Protein AF-A0A3M1V5X0-F1 (afdb_monomer_lite)

Sequence (187 aa):
MGQLPAFDDATSRMCLKCHAPLSARDTTEPTEITTDGEAVGCIACHVRDGKIVGPRDLSATPHGSVSGDKRFRQADFCAPCHQFAPGDVAVNGKLLENTLEEWRRSRYGELGVTCQACHMAGGYHGFRGIHDPTTVRRALAMSVKRVPAGVRIEIANRGAGHGVPTYITPRIEISVSAPGQETHLRQ

pLDDT: mean 84.49, std 15.22, range [35.66, 98.06]

Radius of gyration: 20.68 Å; chains: 1; bounding box: 51×40×61 Å

Secondary structure (DSSP, 8-state):
-TTGGGS-HHHHHHHHHHHSTTGGG--S--SS---SS-SS-HHHHHEETTEEEESS-BS--TT--BEE-GGGGSGGGGHHHHBPPTTSSEETTEES-BHHHHHHTSHHHHTT--HHHHHTGGG-TT---TT-HHHHHHHEEEEEEEETTEEEEEEEE-S-SS-TT-SSSPPPP--EEETTEEE----

Structure (mmCIF, N/CA/C/O backbone):
data_AF-A0A3M1V5X0-F1
#
_entry.id   AF-A0A3M1V5X0-F1
#
loop_
_atom_site.group_PDB
_atom_site.id
_atom_site.type_symbol
_atom_site.label_atom_id
_atom_site.label_alt_id
_atom_site.label_comp_id
_atom_site.label_asym_id
_atom_site.label_entity_id
_atom_site.label_seq_id
_atom_site.pdbx_PDB_ins_code
_atom_site.Cartn_x
_atom_site.Cartn_y
_atom_site.Cartn_z
_atom_site.occupancy
_atom_site.B_iso_or_equiv
_atom_site.auth_seq_id
_atom_site.auth_comp_id
_atom_site.auth_asym_id
_atom_site.auth_atom_id
_atom_site.pdbx_PDB_model_num
ATOM 1 N N . MET A 1 1 ? 16.825 -13.639 7.453 1.00 51.62 1 MET A N 1
ATOM 2 C CA . MET A 1 1 ? 15.387 -13.944 7.664 1.00 51.62 1 MET A CA 1
ATOM 3 C C . MET A 1 1 ? 15.252 -15.306 8.338 1.00 51.62 1 MET A C 1
ATOM 5 O O . MET A 1 1 ? 15.640 -16.293 7.737 1.00 51.62 1 MET A O 1
ATOM 9 N N . GLY A 1 2 ? 14.750 -15.380 9.575 1.00 54.41 2 GLY A N 1
ATOM 10 C CA . GLY A 1 2 ? 14.810 -16.604 10.399 1.00 54.41 2 GLY A CA 1
ATOM 11 C C . GLY A 1 2 ? 13.845 -17.744 10.035 1.00 54.41 2 GLY A C 1
ATOM 12 O O . GLY A 1 2 ? 13.874 -18.768 10.701 1.00 54.41 2 GLY A O 1
ATOM 13 N N . GLN A 1 3 ? 12.991 -17.578 9.019 1.00 61.41 3 GLN A N 1
ATOM 14 C CA . GLN A 1 3 ? 11.967 -18.569 8.646 1.00 61.41 3 GLN A CA 1
ATOM 15 C C . GLN A 1 3 ? 12.137 -19.148 7.235 1.00 61.41 3 GLN A C 1
ATOM 17 O O . GLN A 1 3 ? 11.498 -20.146 6.937 1.00 61.41 3 GLN A O 1
ATOM 22 N N . LEU A 1 4 ? 12.997 -18.577 6.378 1.00 62.59 4 LEU A N 1
ATOM 23 C CA . LEU A 1 4 ? 13.222 -19.106 5.021 1.00 62.59 4 LEU A CA 1
ATOM 24 C C . LEU A 1 4 ? 13.675 -20.578 5.016 1.00 62.59 4 LEU A C 1
ATOM 26 O O . LEU A 1 4 ? 13.113 -21.344 4.243 1.00 62.59 4 LEU A O 1
ATOM 30 N N . PRO A 1 5 ? 14.569 -21.033 5.919 1.00 67.31 5 PRO A N 1
ATOM 31 C CA . PRO A 1 5 ? 14.963 -22.444 5.963 1.00 67.31 5 PRO A CA 1
ATOM 32 C C . PRO A 1 5 ? 13.835 -23.418 6.347 1.00 67.31 5 PRO A C 1
ATOM 34 O O . PRO A 1 5 ? 14.032 -24.625 6.271 1.00 67.31 5 PRO A O 1
ATOM 37 N N . ALA A 1 6 ? 12.681 -22.919 6.808 1.00 74.56 6 ALA A N 1
ATOM 38 C CA . ALA A 1 6 ? 11.522 -23.742 7.158 1.00 74.56 6 ALA A CA 1
ATOM 39 C C . ALA A 1 6 ? 10.587 -24.014 5.964 1.00 74.56 6 ALA A C 1
ATOM 41 O O . ALA A 1 6 ? 9.611 -24.749 6.116 1.00 74.56 6 ALA A O 1
ATOM 42 N N . PHE A 1 7 ? 10.861 -23.420 4.801 1.00 78.00 7 PHE A N 1
ATOM 43 C CA . PHE A 1 7 ? 10.054 -23.538 3.593 1.00 78.00 7 PHE A CA 1
ATOM 44 C C . PHE A 1 7 ? 10.830 -24.245 2.478 1.00 78.00 7 PHE A C 1
ATOM 46 O O . PHE A 1 7 ? 12.056 -24.175 2.431 1.00 78.00 7 PHE A O 1
ATOM 53 N N . ASP A 1 8 ? 10.115 -24.902 1.561 1.00 83.81 8 ASP A N 1
ATOM 54 C CA . ASP A 1 8 ? 10.729 -25.444 0.345 1.00 83.81 8 ASP A CA 1
ATOM 55 C C . ASP A 1 8 ? 11.259 -24.326 -0.574 1.00 83.81 8 ASP A C 1
ATOM 57 O O . ASP A 1 8 ? 10.958 -23.140 -0.395 1.00 83.81 8 ASP A O 1
ATOM 61 N N . ASP A 1 9 ? 12.069 -24.691 -1.569 1.00 80.00 9 ASP A N 1
ATOM 62 C CA . ASP A 1 9 ? 12.701 -23.726 -2.475 1.00 80.00 9 ASP A CA 1
ATOM 63 C C . ASP A 1 9 ? 11.673 -22.884 -3.242 1.00 80.00 9 ASP A C 1
ATOM 65 O O . ASP A 1 9 ? 11.867 -21.683 -3.448 1.00 80.00 9 ASP A O 1
ATOM 69 N N . ALA A 1 10 ? 10.557 -23.496 -3.648 1.00 80.69 10 ALA A N 1
ATOM 70 C CA . ALA A 1 10 ? 9.489 -22.817 -4.374 1.00 80.69 10 ALA A CA 1
ATOM 71 C C . ALA A 1 10 ? 8.835 -21.723 -3.513 1.00 80.69 10 ALA A C 1
ATOM 73 O O . ALA A 1 10 ? 8.659 -20.584 -3.958 1.00 80.69 10 ALA A O 1
ATOM 74 N N . THR A 1 11 ? 8.535 -22.042 -2.257 1.00 81.81 11 THR A N 1
ATOM 75 C CA . THR A 1 11 ? 7.945 -21.122 -1.284 1.00 81.81 11 THR A CA 1
ATOM 76 C C . THR A 1 11 ? 8.949 -20.057 -0.852 1.00 81.81 11 THR A C 1
ATOM 78 O O . THR A 1 11 ? 8.609 -18.876 -0.791 1.00 81.81 11 THR A O 1
ATOM 81 N N . SER A 1 12 ? 10.213 -20.422 -0.646 1.00 81.62 12 SER A N 1
ATOM 82 C CA . SER A 1 12 ? 11.282 -19.467 -0.333 1.00 81.62 12 SER A CA 1
ATOM 83 C C . SER A 1 12 ? 11.452 -18.424 -1.442 1.00 81.62 12 SER A C 1
ATOM 85 O O . SER A 1 12 ? 11.508 -17.224 -1.163 1.00 81.62 12 SER A O 1
ATOM 87 N N . ARG A 1 13 ? 11.427 -18.838 -2.716 1.00 79.25 13 ARG A N 1
ATOM 88 C CA . ARG A 1 13 ? 11.474 -17.920 -3.872 1.00 79.25 13 ARG A CA 1
ATOM 89 C C . ARG A 1 13 ? 10.262 -16.998 -3.949 1.00 79.25 13 ARG A C 1
ATOM 91 O O . ARG A 1 13 ? 10.398 -15.848 -4.363 1.00 79.25 13 ARG A O 1
ATOM 98 N N . MET A 1 14 ? 9.085 -17.456 -3.523 1.00 81.94 14 MET A N 1
ATOM 99 C CA . MET A 1 14 ? 7.898 -16.602 -3.404 1.00 81.94 14 MET A CA 1
ATOM 100 C C . MET A 1 14 ? 8.130 -15.459 -2.409 1.00 81.94 14 MET A C 1
ATOM 102 O O . MET A 1 14 ? 7.825 -14.311 -2.730 1.00 81.94 14 MET A O 1
ATOM 106 N N . CYS A 1 15 ? 8.722 -15.738 -1.244 1.00 83.69 15 CYS A N 1
ATOM 107 C CA . CYS A 1 15 ? 9.036 -14.713 -0.244 1.00 83.69 15 CYS A CA 1
ATOM 108 C C . CYS A 1 15 ? 10.020 -13.659 -0.783 1.00 83.69 15 CYS A C 1
ATOM 110 O O . CYS A 1 15 ? 9.864 -12.463 -0.513 1.00 83.69 15 CYS A O 1
ATOM 112 N N . LEU A 1 16 ? 11.000 -14.079 -1.591 1.00 83.44 16 LEU A N 1
ATOM 113 C CA . LEU A 1 16 ? 11.988 -13.177 -2.193 1.00 83.44 16 LEU A CA 1
ATOM 114 C C . LEU A 1 16 ? 11.370 -12.188 -3.192 1.00 83.44 16 LEU A C 1
ATOM 116 O O . LEU A 1 16 ? 11.892 -11.087 -3.336 1.00 83.44 16 LEU A O 1
ATOM 120 N N . LYS A 1 17 ? 10.212 -12.486 -3.800 1.00 83.00 17 LYS A N 1
ATOM 121 C CA . LYS A 1 17 ? 9.500 -11.520 -4.667 1.00 83.00 17 LYS A CA 1
ATOM 122 C C . LYS A 1 17 ? 9.212 -10.195 -3.956 1.00 83.00 17 LYS A C 1
ATOM 124 O O . LYS A 1 17 ? 9.219 -9.147 -4.598 1.00 83.00 17 LYS A O 1
ATOM 129 N N . CYS A 1 18 ? 8.977 -10.249 -2.645 1.00 85.88 18 CYS A N 1
ATOM 130 C CA . CYS A 1 18 ? 8.654 -9.083 -1.822 1.00 85.88 18 CYS A CA 1
ATOM 131 C C . CYS A 1 18 ? 9.868 -8.567 -1.047 1.00 85.88 18 CYS A C 1
ATOM 133 O O . CYS A 1 18 ? 10.054 -7.358 -0.918 1.00 85.88 18 CYS A O 1
ATOM 135 N N . HIS A 1 19 ? 10.677 -9.486 -0.520 1.00 85.06 19 HIS A N 1
ATOM 136 C CA . HIS A 1 19 ? 11.762 -9.174 0.408 1.00 85.06 19 HIS A CA 1
ATOM 137 C C . HIS A 1 19 ? 13.132 -8.992 -0.250 1.00 85.06 19 HIS A C 1
ATOM 139 O O . HIS A 1 19 ? 14.014 -8.450 0.403 1.00 85.06 19 HIS A O 1
ATOM 145 N N . ALA A 1 20 ? 13.276 -9.412 -1.510 1.00 83.88 20 ALA A N 1
ATOM 146 C CA . ALA A 1 20 ? 14.465 -9.271 -2.350 1.00 83.88 20 ALA A CA 1
ATOM 147 C C . ALA A 1 20 ? 14.073 -9.100 -3.839 1.00 83.88 20 ALA A C 1
ATOM 149 O O . ALA A 1 20 ? 14.482 -9.878 -4.706 1.00 83.88 20 ALA A O 1
ATOM 150 N N . PRO A 1 21 ? 13.245 -8.092 -4.183 1.00 79.88 21 PRO A N 1
ATOM 151 C CA . PRO A 1 21 ? 12.593 -7.994 -5.494 1.00 79.88 21 PRO A CA 1
ATOM 152 C C . PRO A 1 21 ? 13.554 -7.783 -6.672 1.00 79.88 21 PRO A C 1
ATOM 154 O O . PRO A 1 21 ? 13.122 -7.826 -7.822 1.00 79.88 21 PRO A O 1
ATOM 157 N N . LEU A 1 22 ? 14.822 -7.472 -6.406 1.00 76.50 22 LEU A N 1
ATOM 158 C CA . LEU A 1 22 ? 15.854 -7.336 -7.431 1.00 76.50 22 LEU A CA 1
ATOM 159 C C . LEU A 1 22 ? 16.413 -8.698 -7.817 1.00 76.50 22 LEU A C 1
ATOM 161 O O . LEU A 1 22 ? 16.358 -9.056 -8.989 1.00 76.50 22 LEU A O 1
ATOM 165 N N . SER A 1 23 ? 16.842 -9.475 -6.828 1.00 69.81 23 SER A N 1
ATOM 166 C CA . SER A 1 23 ? 17.345 -10.837 -6.999 1.00 69.81 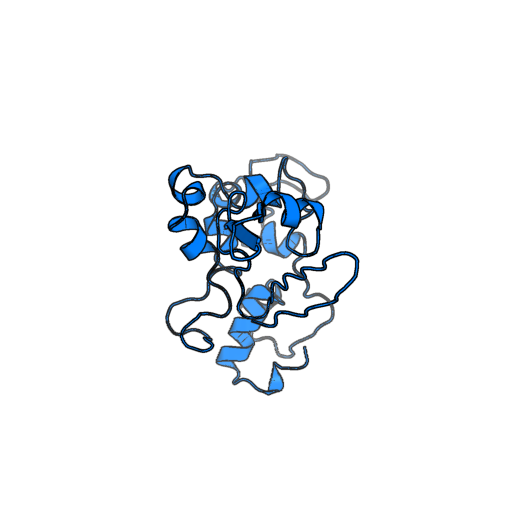23 SER A CA 1
ATOM 167 C C . SER A 1 23 ? 16.269 -11.761 -7.566 1.00 69.81 23 SER A C 1
ATOM 169 O O . SER A 1 23 ? 16.545 -12.580 -8.431 1.00 69.81 23 SER A O 1
ATOM 171 N N . ALA A 1 24 ? 15.003 -11.561 -7.182 1.00 62.22 24 ALA A N 1
ATOM 172 C CA . ALA A 1 24 ? 13.873 -12.314 -7.729 1.00 62.22 24 ALA A CA 1
ATOM 173 C C . ALA A 1 24 ? 13.548 -12.013 -9.211 1.00 62.22 24 ALA A C 1
ATOM 175 O O . ALA A 1 24 ? 12.703 -12.694 -9.792 1.00 62.22 24 ALA A O 1
ATOM 176 N N . ARG A 1 25 ? 14.144 -10.975 -9.819 1.00 66.62 25 ARG A N 1
ATOM 177 C CA . ARG A 1 25 ? 13.973 -10.651 -11.251 1.00 66.62 25 ARG A CA 1
ATOM 178 C C . ARG A 1 25 ? 15.091 -11.176 -12.128 1.00 66.62 25 ARG A C 1
ATOM 180 O O . ARG A 1 25 ? 14.906 -11.211 -13.343 1.00 66.62 25 ARG A O 1
ATOM 187 N N . ASP A 1 26 ? 16.229 -11.516 -11.540 1.00 59.84 26 ASP A N 1
ATOM 188 C CA . ASP A 1 26 ? 17.310 -12.133 -12.283 1.00 59.84 26 ASP A CA 1
ATOM 189 C C . ASP A 1 26 ? 16.892 -13.566 -12.633 1.00 59.84 26 ASP A C 1
ATOM 191 O O . ASP A 1 26 ? 16.515 -14.357 -11.770 1.00 59.84 26 ASP A O 1
ATOM 195 N N . THR A 1 27 ? 16.856 -13.870 -13.929 1.00 52.50 27 THR A N 1
ATOM 196 C CA . THR A 1 27 ? 16.537 -15.209 -14.439 1.00 52.50 27 THR A CA 1
ATOM 197 C C . THR A 1 27 ? 17.744 -16.138 -14.380 1.00 52.50 27 THR A C 1
ATOM 199 O O . THR A 1 27 ? 17.611 -17.323 -14.683 1.00 52.50 27 THR A O 1
ATOM 202 N N . THR A 1 28 ? 18.929 -15.616 -14.051 1.00 51.00 28 THR A N 1
ATOM 203 C CA . THR A 1 28 ? 20.049 -16.464 -13.661 1.00 51.00 28 THR A CA 1
ATOM 204 C C . THR A 1 28 ? 19.775 -16.971 -12.250 1.00 51.00 28 THR A C 1
ATOM 206 O O . THR A 1 28 ? 19.518 -16.192 -11.339 1.00 51.00 28 THR A O 1
ATOM 209 N N . GLU A 1 29 ? 19.726 -18.296 -12.097 1.00 46.94 29 GLU A N 1
ATOM 210 C CA . GLU A 1 29 ? 19.551 -18.948 -10.799 1.00 46.94 29 GLU A CA 1
ATOM 211 C C . GLU A 1 29 ? 20.519 -18.320 -9.787 1.00 46.94 29 GLU A C 1
ATOM 213 O O . GLU A 1 29 ? 21.733 -18.422 -9.998 1.00 46.94 29 GLU A O 1
ATOM 218 N N . PRO A 1 30 ? 20.031 -17.659 -8.717 1.00 48.16 30 PRO A N 1
ATOM 219 C CA . PRO A 1 30 ? 20.917 -17.112 -7.707 1.00 48.16 30 PRO A CA 1
ATOM 220 C C . PRO A 1 30 ? 21.693 -18.280 -7.106 1.00 48.16 30 PRO A C 1
ATOM 222 O O . PRO A 1 30 ? 21.118 -19.138 -6.438 1.00 48.16 30 PRO A O 1
ATOM 225 N N . THR A 1 31 ? 22.996 -18.346 -7.374 1.00 46.16 31 THR A N 1
ATOM 226 C CA . THR A 1 31 ? 23.863 -19.403 -6.834 1.00 46.16 31 THR A CA 1
ATOM 227 C C . THR A 1 31 ? 23.983 -19.305 -5.314 1.00 46.16 31 THR A C 1
ATOM 229 O O . THR A 1 31 ? 24.307 -20.294 -4.666 1.00 46.16 31 THR A O 1
ATOM 232 N N . GLU A 1 32 ? 23.666 -18.135 -4.747 1.00 49.09 32 GLU A N 1
ATOM 233 C CA . GLU A 1 32 ? 23.551 -17.873 -3.315 1.00 49.09 32 GLU A CA 1
ATOM 234 C C . GLU A 1 32 ? 22.453 -16.825 -3.056 1.00 49.09 32 GLU A C 1
ATOM 236 O O . GLU A 1 32 ? 22.370 -15.806 -3.744 1.00 49.09 32 GLU A O 1
ATOM 241 N N . ILE A 1 33 ? 21.619 -17.054 -2.037 1.00 51.72 33 ILE A N 1
ATOM 242 C CA . ILE A 1 33 ? 20.718 -16.030 -1.487 1.00 51.72 33 ILE A CA 1
ATOM 243 C C . ILE A 1 33 ? 21.591 -15.099 -0.631 1.00 51.72 33 ILE A C 1
ATOM 245 O O . ILE A 1 33 ? 21.874 -15.418 0.525 1.00 51.72 33 ILE A O 1
ATOM 249 N N . THR A 1 34 ? 22.074 -13.989 -1.193 1.00 48.25 34 THR A N 1
ATOM 250 C CA . THR A 1 34 ? 22.950 -13.048 -0.469 1.00 48.25 34 THR A CA 1
ATOM 251 C C . THR A 1 34 ? 22.142 -11.882 0.096 1.00 48.25 34 THR A C 1
ATOM 253 O O . THR A 1 34 ? 21.450 -11.175 -0.619 1.00 48.25 34 THR A O 1
ATOM 256 N N . THR A 1 35 ? 22.222 -11.656 1.405 1.00 50.69 35 THR A N 1
ATOM 257 C CA . THR A 1 35 ? 21.354 -10.718 2.144 1.00 50.69 35 THR A CA 1
ATOM 258 C C . THR A 1 35 ? 21.741 -9.241 2.034 1.00 50.69 35 THR A C 1
ATOM 260 O O . THR A 1 35 ? 21.093 -8.384 2.638 1.00 50.69 35 THR A O 1
ATOM 263 N N . ASP A 1 36 ? 22.797 -8.918 1.292 1.00 50.25 36 ASP A N 1
ATOM 264 C CA . ASP A 1 36 ? 23.588 -7.713 1.564 1.00 50.25 36 ASP A CA 1
ATOM 265 C C . ASP A 1 36 ? 23.206 -6.504 0.684 1.00 50.25 36 ASP A C 1
ATOM 267 O O . ASP A 1 36 ? 23.808 -5.436 0.790 1.00 50.25 36 ASP A O 1
ATOM 271 N N . GLY A 1 37 ? 22.149 -6.618 -0.134 1.00 49.62 37 GLY A N 1
ATOM 272 C CA . GLY A 1 37 ? 21.685 -5.537 -1.023 1.00 49.62 37 GLY A CA 1
ATOM 273 C C . GLY A 1 37 ? 20.176 -5.473 -1.295 1.00 49.62 37 GLY A C 1
ATOM 274 O O . GLY A 1 37 ? 19.751 -4.789 -2.224 1.00 49.62 37 GLY A O 1
ATOM 275 N N . GLU A 1 38 ? 19.349 -6.181 -0.524 1.00 58.66 38 GLU A N 1
ATOM 276 C CA . GLU A 1 38 ? 18.063 -6.688 -1.034 1.00 58.66 38 GLU A CA 1
ATOM 277 C C . GLU A 1 38 ? 16.788 -6.002 -0.508 1.00 58.66 38 GLU A C 1
ATOM 279 O O . GLU A 1 38 ? 15.681 -6.422 -0.835 1.00 58.66 38 GLU A O 1
ATOM 284 N N . ALA A 1 39 ? 16.884 -4.919 0.268 1.00 67.19 39 ALA A N 1
ATOM 285 C CA . ALA A 1 39 ? 15.688 -4.182 0.687 1.00 67.19 39 ALA A CA 1
ATOM 286 C C . ALA A 1 39 ? 14.935 -3.569 -0.517 1.00 67.19 39 ALA A C 1
ATOM 288 O O . ALA A 1 39 ? 15.501 -3.339 -1.589 1.00 67.19 39 ALA A O 1
ATOM 289 N N . VAL A 1 40 ? 13.647 -3.246 -0.340 1.00 84.81 40 VAL A N 1
ATOM 290 C CA . VAL A 1 40 ? 12.844 -2.547 -1.362 1.00 84.81 40 VAL A CA 1
ATOM 291 C C . VAL A 1 40 ? 13.396 -1.126 -1.573 1.00 84.81 40 VAL A C 1
ATOM 293 O O . VAL A 1 40 ? 12.975 -0.172 -0.924 1.00 84.81 40 VAL A O 1
ATOM 296 N N . GLY A 1 41 ? 14.377 -0.992 -2.467 1.00 87.06 41 GLY A N 1
ATOM 297 C CA . GLY A 1 41 ? 15.043 0.267 -2.813 1.00 87.06 41 GLY A CA 1
ATOM 298 C C . GLY A 1 41 ? 14.518 0.914 -4.099 1.00 87.06 41 GLY A C 1
ATOM 299 O O . GLY A 1 41 ? 13.592 0.424 -4.746 1.00 87.06 41 GLY A O 1
ATOM 300 N N . CYS A 1 42 ? 15.149 2.014 -4.524 1.00 90.25 42 CYS A N 1
ATOM 301 C CA . CYS A 1 42 ? 14.714 2.811 -5.681 1.00 90.25 42 CYS A CA 1
ATOM 302 C C . CYS A 1 42 ? 14.552 1.965 -6.954 1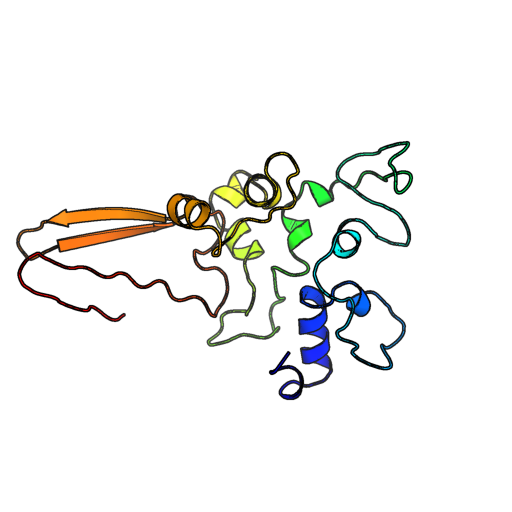.00 90.25 42 CYS A C 1
ATOM 304 O O . CYS A 1 42 ? 13.526 2.026 -7.635 1.00 90.25 42 CYS A O 1
ATOM 306 N N . ILE A 1 43 ? 15.555 1.136 -7.247 1.00 89.81 43 ILE A N 1
ATOM 307 C CA . ILE A 1 43 ? 15.609 0.308 -8.455 1.00 89.81 43 ILE A CA 1
ATOM 308 C C . ILE A 1 43 ? 14.591 -0.842 -8.433 1.00 89.81 43 ILE A C 1
ATOM 310 O O . ILE A 1 43 ? 14.169 -1.311 -9.492 1.00 89.81 43 ILE A O 1
ATOM 314 N N . ALA A 1 44 ? 14.085 -1.228 -7.253 1.00 88.12 44 ALA A N 1
ATOM 315 C CA . ALA A 1 44 ? 13.006 -2.206 -7.146 1.00 88.12 44 ALA A CA 1
ATOM 316 C C . ALA A 1 44 ? 11.745 -1.702 -7.866 1.00 88.12 44 ALA A C 1
ATOM 318 O O . ALA A 1 44 ? 11.055 -2.477 -8.523 1.00 88.12 44 ALA A O 1
ATOM 319 N N . CYS A 1 45 ? 11.475 -0.401 -7.870 1.00 91.50 45 CYS A N 1
ATOM 320 C CA . CYS A 1 45 ? 10.325 0.165 -8.579 1.00 91.50 45 CYS A CA 1
ATOM 321 C C . CYS A 1 45 ? 10.716 0.803 -9.912 1.00 91.50 45 CYS A C 1
ATOM 323 O O . CYS A 1 45 ? 10.011 0.618 -10.898 1.00 91.50 45 CYS A O 1
ATOM 325 N N . HIS A 1 46 ? 11.841 1.514 -9.945 1.00 93.94 46 HIS A N 1
ATOM 326 C CA . HIS A 1 46 ? 12.185 2.427 -11.030 1.00 93.94 46 HIS A CA 1
ATOM 327 C C . HIS A 1 46 ? 13.085 1.841 -12.117 1.00 93.94 46 HIS A C 1
ATOM 329 O O . HIS A 1 46 ? 13.379 2.563 -13.057 1.00 93.94 46 HIS A O 1
ATOM 335 N N . VAL A 1 47 ? 13.503 0.572 -12.045 1.00 91.38 47 VAL A N 1
ATOM 336 C CA . VAL A 1 47 ? 14.260 -0.073 -13.134 1.00 91.38 47 VAL A CA 1
ATOM 337 C C . VAL A 1 47 ? 13.499 -1.277 -13.676 1.00 91.38 47 VAL A C 1
ATOM 339 O O . VAL A 1 47 ? 13.082 -2.157 -12.917 1.00 91.38 47 VAL A O 1
ATOM 342 N N . ARG A 1 48 ? 13.291 -1.309 -14.994 1.00 88.25 48 ARG A N 1
ATOM 343 C CA . ARG A 1 48 ? 12.655 -2.408 -15.739 1.00 88.25 48 ARG A CA 1
ATOM 344 C C . ARG A 1 48 ? 13.385 -2.581 -17.062 1.00 88.25 48 ARG A C 1
ATOM 346 O O . ARG A 1 48 ? 13.615 -1.589 -17.746 1.00 88.25 48 ARG A O 1
ATOM 353 N N . ASP A 1 49 ? 13.775 -3.810 -17.392 1.00 86.19 49 ASP A N 1
ATOM 354 C CA . ASP A 1 49 ? 14.470 -4.144 -18.645 1.00 86.19 49 ASP A CA 1
ATOM 355 C C . ASP A 1 49 ? 15.678 -3.226 -18.925 1.00 86.19 49 ASP A C 1
ATOM 357 O O . ASP A 1 49 ? 15.869 -2.720 -20.031 1.00 86.19 49 ASP A O 1
ATOM 361 N N . GLY A 1 50 ? 16.451 -2.924 -17.872 1.00 86.75 50 GLY A N 1
ATOM 362 C CA . GLY A 1 50 ? 17.618 -2.036 -17.930 1.00 86.75 50 GLY A CA 1
ATOM 363 C C . GLY A 1 50 ? 17.311 -0.541 -18.108 1.00 86.75 50 GLY A C 1
ATOM 364 O O . GLY A 1 50 ? 18.237 0.256 -18.232 1.00 86.75 50 GLY A O 1
ATOM 365 N N . LYS A 1 51 ? 16.038 -0.130 -18.109 1.00 91.06 51 LYS A N 1
ATOM 366 C CA . LYS A 1 51 ? 15.608 1.266 -18.288 1.00 91.06 51 LYS A CA 1
ATOM 367 C C . LYS A 1 51 ? 15.067 1.855 -16.995 1.00 91.06 51 LYS A C 1
ATOM 369 O O . LYS A 1 51 ? 14.379 1.172 -16.234 1.00 91.06 51 LYS A O 1
ATOM 374 N N . ILE A 1 52 ? 15.316 3.149 -16.787 1.00 95.31 52 ILE A N 1
ATOM 375 C CA . ILE A 1 52 ? 14.692 3.896 -15.696 1.00 95.31 52 ILE A CA 1
ATOM 376 C C . ILE A 1 52 ? 13.262 4.253 -16.105 1.00 95.31 52 ILE A C 1
ATOM 378 O O . ILE A 1 52 ? 13.030 4.871 -17.145 1.00 95.31 52 ILE A O 1
ATOM 382 N N . VAL A 1 53 ? 12.299 3.860 -15.281 1.00 96.44 53 VAL A N 1
ATOM 383 C CA . VAL A 1 53 ? 10.866 4.061 -15.498 1.00 96.44 53 VAL A CA 1
ATOM 384 C C . VAL A 1 53 ? 10.246 4.863 -14.361 1.00 96.44 53 VAL A C 1
ATOM 386 O O . VAL A 1 53 ? 10.697 4.824 -13.214 1.00 96.44 53 VAL A O 1
ATOM 389 N N . GLY A 1 54 ? 9.194 5.612 -14.668 1.00 95.88 54 GLY A N 1
ATOM 390 C CA . GLY A 1 54 ? 8.506 6.446 -13.690 1.00 95.88 54 GLY A CA 1
ATOM 391 C C . GLY A 1 54 ? 7.139 6.913 -14.178 1.00 95.88 54 GLY A C 1
ATOM 392 O O . GLY A 1 54 ? 6.684 6.508 -15.242 1.00 95.88 54 GLY A O 1
ATOM 393 N N . PRO A 1 55 ? 6.456 7.796 -13.433 1.00 95.25 55 PRO A N 1
ATOM 394 C CA . PRO A 1 55 ? 5.085 8.194 -13.760 1.00 95.25 55 PRO A CA 1
ATOM 395 C C . PRO A 1 55 ? 4.954 9.032 -15.041 1.00 95.25 55 PRO A C 1
ATOM 397 O O . PRO A 1 55 ? 3.840 9.257 -15.517 1.00 95.25 55 PRO A O 1
ATOM 400 N N . ARG A 1 56 ? 6.054 9.555 -15.584 1.00 95.38 56 ARG A N 1
ATOM 401 C CA . ARG A 1 56 ? 6.079 10.382 -16.796 1.00 95.38 56 ARG A CA 1
ATOM 402 C C . ARG A 1 56 ? 7.455 10.338 -17.439 1.00 95.38 56 ARG A C 1
ATOM 404 O O . ARG A 1 56 ? 8.435 10.073 -16.744 1.00 95.38 56 ARG A O 1
ATOM 411 N N . ASP A 1 57 ? 7.504 10.674 -18.719 1.00 97.19 57 ASP A N 1
ATOM 412 C CA . ASP A 1 57 ? 8.764 10.853 -19.423 1.00 97.19 57 ASP A CA 1
ATOM 413 C C . ASP A 1 57 ? 9.553 12.034 -18.850 1.00 97.19 57 ASP A C 1
ATOM 415 O O . ASP A 1 57 ? 8.999 13.103 -18.562 1.00 97.19 57 ASP A O 1
ATOM 419 N N . LEU A 1 58 ? 10.858 11.829 -18.684 1.00 96.50 58 LEU A N 1
ATOM 420 C CA . LEU A 1 58 ? 11.832 12.863 -18.349 1.00 96.50 58 LEU A CA 1
ATOM 421 C C . LEU A 1 58 ? 13.038 12.691 -19.263 1.00 96.50 58 LEU A C 1
ATOM 423 O O . LEU A 1 58 ? 13.666 11.634 -19.272 1.00 96.50 58 LEU A O 1
ATOM 427 N N . SER A 1 59 ? 13.384 13.739 -20.005 1.00 94.94 59 SER A N 1
ATOM 428 C CA . SER A 1 59 ? 14.530 13.713 -20.918 1.00 94.94 59 SER A CA 1
ATOM 429 C C . SER A 1 59 ? 15.864 13.589 -20.180 1.00 94.94 59 SER A C 1
ATOM 431 O O . SER A 1 59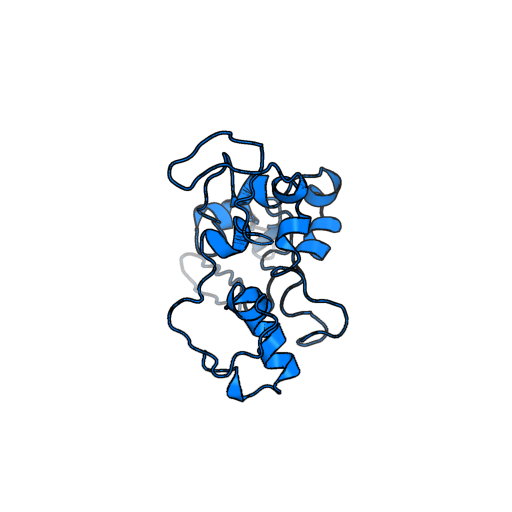 ? 16.780 12.955 -20.695 1.00 94.94 59 SER A O 1
ATOM 433 N N . ALA A 1 60 ? 15.968 14.149 -18.971 1.00 92.81 60 ALA A N 1
ATOM 434 C CA . ALA A 1 60 ? 17.164 14.064 -18.145 1.00 92.81 60 ALA A CA 1
ATOM 435 C C . ALA A 1 60 ? 16.844 14.134 -16.645 1.00 92.81 60 ALA A C 1
ATOM 437 O O . ALA A 1 60 ? 16.021 14.930 -16.191 1.00 92.81 60 ALA A O 1
ATOM 438 N N . THR A 1 61 ? 17.555 13.314 -15.879 1.00 92.00 61 THR A N 1
ATOM 439 C CA . THR A 1 61 ? 17.683 13.357 -14.418 1.00 92.00 61 THR A CA 1
ATOM 440 C C . THR A 1 61 ? 19.154 13.086 -14.070 1.00 92.00 61 THR A C 1
ATOM 442 O O . THR A 1 61 ? 19.893 12.632 -14.948 1.00 92.00 61 THR A O 1
ATOM 445 N N . PRO A 1 62 ? 19.598 13.267 -12.813 1.00 92.88 62 PRO A N 1
ATOM 446 C CA . PRO A 1 62 ? 20.944 12.858 -12.394 1.00 92.88 62 PRO A CA 1
ATOM 447 C C . PRO A 1 62 ? 21.279 11.378 -12.651 1.00 92.88 62 PRO A C 1
ATOM 449 O O . PRO A 1 62 ? 22.448 11.014 -12.648 1.00 92.88 62 PRO A O 1
ATOM 452 N N . HIS A 1 63 ? 20.270 10.534 -12.892 1.00 90.06 63 HIS A N 1
ATOM 453 C CA . HIS A 1 63 ? 20.428 9.105 -13.162 1.00 90.06 63 HIS A CA 1
ATOM 454 C C . HIS A 1 63 ? 20.186 8.732 -14.638 1.00 90.06 63 HIS A C 1
ATOM 456 O O . HIS A 1 63 ? 20.260 7.560 -14.982 1.00 90.06 63 HIS A O 1
ATOM 462 N N . GLY A 1 64 ? 19.893 9.699 -15.517 1.00 93.19 64 GLY A N 1
ATOM 463 C CA . GLY A 1 64 ? 19.553 9.466 -16.927 1.00 93.19 64 GLY A CA 1
ATOM 464 C C . GLY A 1 64 ? 18.095 9.786 -17.270 1.00 93.19 64 GLY A C 1
ATOM 465 O O . GLY A 1 64 ? 17.380 10.418 -16.485 1.00 93.19 64 GLY A O 1
ATOM 466 N N . SER A 1 65 ? 17.662 9.397 -18.470 1.00 96.56 65 SER A N 1
ATOM 467 C CA . SER A 1 65 ? 16.284 9.603 -18.924 1.00 96.56 65 SER A CA 1
ATOM 468 C C . SER A 1 65 ? 15.321 8.636 -18.236 1.00 96.56 65 SER A C 1
ATOM 470 O O . SER A 1 65 ? 15.679 7.512 -17.888 1.00 96.56 65 SER A O 1
ATOM 472 N N . VAL A 1 66 ? 14.081 9.078 -18.039 1.00 97.56 66 VAL A N 1
ATOM 473 C CA . VAL A 1 66 ? 13.003 8.263 -17.473 1.00 97.56 66 VAL A CA 1
ATOM 474 C C . VAL A 1 66 ? 11.969 8.020 -18.554 1.00 97.56 66 VAL A C 1
ATOM 476 O O . VAL A 1 66 ? 11.479 8.975 -19.153 1.00 97.56 66 VAL A O 1
ATOM 479 N N . SER A 1 67 ? 11.620 6.756 -18.770 1.00 97.44 67 SER A N 1
ATOM 480 C CA . SER A 1 67 ? 10.488 6.367 -19.612 1.00 97.44 67 SER A CA 1
ATOM 481 C C . SER A 1 67 ? 9.198 6.381 -18.793 1.00 97.44 67 SER A C 1
ATOM 483 O O . SER A 1 67 ? 9.125 5.808 -17.700 1.00 97.44 67 SER A O 1
ATOM 485 N N . GLY A 1 68 ? 8.171 7.043 -19.310 1.00 96.75 68 GLY A N 1
ATOM 486 C CA . GLY A 1 68 ? 6.856 7.107 -18.695 1.00 96.75 68 GLY A CA 1
ATOM 487 C C . GLY A 1 68 ? 6.154 5.754 -18.717 1.00 96.75 68 GLY A C 1
ATOM 488 O O . GLY A 1 68 ? 6.003 5.122 -19.758 1.00 96.75 68 GLY A O 1
ATOM 489 N N . ASP A 1 69 ? 5.657 5.333 -17.560 1.00 95.94 69 ASP A N 1
ATOM 490 C CA . ASP A 1 69 ? 4.886 4.112 -17.391 1.00 95.94 69 ASP A CA 1
ATOM 491 C C . ASP A 1 69 ? 3.619 4.411 -16.583 1.00 95.94 69 ASP A C 1
ATOM 493 O O . ASP A 1 69 ? 3.652 4.836 -15.423 1.00 95.94 69 ASP A O 1
ATOM 497 N N . LYS A 1 70 ? 2.467 4.179 -17.218 1.00 95.38 70 LYS A N 1
ATOM 498 C CA . LYS A 1 70 ? 1.146 4.456 -16.641 1.00 95.38 70 LYS A CA 1
ATOM 499 C C . LYS A 1 70 ? 0.880 3.633 -15.379 1.00 95.38 70 LYS A C 1
ATOM 501 O O . LYS A 1 70 ? 0.117 4.095 -14.529 1.00 95.38 70 LYS A O 1
ATOM 506 N N . ARG A 1 71 ? 1.536 2.479 -15.212 1.00 94.94 71 ARG A N 1
ATOM 507 C CA . ARG A 1 71 ? 1.385 1.616 -14.031 1.00 94.94 71 ARG A CA 1
ATOM 508 C C . ARG A 1 71 ? 1.764 2.337 -12.740 1.00 94.94 71 ARG A C 1
ATOM 510 O O . ARG A 1 71 ? 1.119 2.124 -11.726 1.00 94.94 71 ARG A O 1
ATOM 517 N N . PHE A 1 72 ? 2.689 3.301 -12.769 1.00 95.81 72 PHE A N 1
ATOM 518 C CA . PHE A 1 72 ? 3.037 4.116 -11.590 1.00 95.81 72 PHE A CA 1
ATOM 519 C C . PHE A 1 72 ? 1.869 4.933 -11.016 1.00 95.81 72 PHE A C 1
ATOM 521 O O . PHE A 1 72 ? 1.987 5.478 -9.920 1.00 95.81 72 PHE A O 1
ATOM 528 N N . ARG A 1 73 ? 0.752 5.036 -11.743 1.00 94.94 73 ARG A N 1
ATOM 529 C CA . ARG A 1 73 ? -0.485 5.692 -11.304 1.00 94.94 73 ARG A CA 1
ATOM 530 C C . ARG A 1 73 ? -1.632 4.705 -11.067 1.00 94.94 73 ARG A C 1
ATOM 532 O O . ARG A 1 73 ? -2.774 5.136 -10.977 1.00 94.94 73 ARG A O 1
ATOM 539 N N . GLN A 1 74 ? -1.353 3.406 -11.000 1.00 96.62 74 GLN A N 1
ATOM 540 C CA . GLN A 1 74 ? -2.346 2.343 -10.847 1.00 96.62 74 GLN A CA 1
ATOM 541 C C . GLN A 1 74 ? -2.072 1.549 -9.570 1.00 96.62 74 GLN A C 1
ATOM 543 O O . GLN A 1 74 ? -0.919 1.244 -9.268 1.00 96.62 74 GLN A O 1
ATOM 548 N N . ALA A 1 75 ? -3.124 1.185 -8.835 1.00 97.06 75 ALA A N 1
ATOM 549 C CA . ALA A 1 75 ? -2.994 0.382 -7.616 1.00 97.06 75 ALA A CA 1
ATOM 550 C C . ALA A 1 75 ? -2.341 -0.989 -7.886 1.00 97.06 75 ALA A C 1
ATOM 552 O O . ALA A 1 75 ? -1.521 -1.453 -7.094 1.00 97.06 75 ALA A O 1
ATOM 553 N N . ASP A 1 76 ? -2.621 -1.579 -9.053 1.00 95.88 76 ASP A N 1
ATOM 554 C CA . ASP A 1 76 ? -2.076 -2.870 -9.491 1.00 95.88 76 ASP A CA 1
ATOM 555 C C . ASP A 1 76 ? -0.543 -2.896 -9.577 1.00 95.88 76 ASP A C 1
ATOM 557 O O . ASP A 1 76 ? 0.065 -3.962 -9.534 1.00 95.88 76 ASP A O 1
ATOM 561 N N . PHE A 1 77 ? 0.121 -1.738 -9.639 1.00 95.81 77 PHE A N 1
ATOM 562 C CA . PHE A 1 77 ? 1.583 -1.678 -9.585 1.00 95.81 77 PHE A CA 1
ATOM 563 C C . PHE A 1 77 ? 2.157 -2.250 -8.285 1.00 95.81 77 PHE A C 1
ATOM 565 O O . PHE A 1 77 ? 3.271 -2.768 -8.280 1.00 95.81 77 PHE A O 1
ATOM 572 N N . CYS A 1 78 ? 1.397 -2.182 -7.192 1.00 95.31 78 CYS A N 1
ATOM 573 C CA . CYS A 1 78 ? 1.787 -2.711 -5.888 1.00 95.31 78 CYS A CA 1
ATOM 574 C C . CYS A 1 78 ? 1.497 -4.217 -5.749 1.00 95.31 78 CYS A C 1
ATOM 576 O O . CYS A 1 78 ? 2.023 -4.855 -4.836 1.00 95.31 78 CYS A O 1
ATOM 578 N N . ALA A 1 79 ? 0.688 -4.787 -6.652 1.00 94.31 79 ALA A N 1
ATOM 579 C CA . ALA A 1 79 ? 0.233 -6.178 -6.621 1.00 94.31 79 ALA A CA 1
ATOM 580 C C . ALA A 1 79 ? 1.352 -7.222 -6.511 1.00 94.31 79 ALA A C 1
ATOM 582 O O . ALA A 1 79 ? 1.166 -8.163 -5.745 1.00 94.31 79 ALA A O 1
ATOM 583 N N . PRO A 1 80 ? 2.508 -7.080 -7.201 1.00 91.00 80 PRO A N 1
ATOM 584 C CA . PRO A 1 80 ? 3.547 -8.108 -7.172 1.00 91.00 80 PRO A CA 1
ATOM 585 C C . PRO A 1 80 ? 4.068 -8.441 -5.771 1.00 91.00 80 PRO A C 1
ATOM 587 O O . PRO A 1 80 ? 4.611 -9.526 -5.588 1.00 91.00 80 PRO A O 1
ATOM 590 N N . CYS A 1 81 ? 3.906 -7.523 -4.810 1.00 91.62 81 CYS A N 1
ATOM 591 C CA . CYS A 1 81 ? 4.267 -7.755 -3.414 1.00 91.62 81 CYS A CA 1
ATOM 592 C C . CYS A 1 81 ? 3.056 -7.783 -2.469 1.00 91.62 81 CYS A C 1
ATOM 594 O O . CYS A 1 81 ? 3.048 -8.533 -1.503 1.00 91.62 81 CYS A O 1
ATOM 596 N N . HIS A 1 82 ? 2.033 -6.965 -2.728 1.00 94.56 82 HIS A N 1
ATOM 597 C CA . HIS A 1 82 ? 0.897 -6.772 -1.815 1.00 94.56 82 HIS A CA 1
ATOM 598 C C . HIS A 1 82 ? -0.344 -7.609 -2.155 1.00 94.56 82 HIS A C 1
ATOM 600 O O . HIS A 1 82 ? -1.429 -7.358 -1.622 1.00 94.56 82 HIS A O 1
ATOM 606 N N . GLN A 1 83 ? -0.207 -8.587 -3.048 1.00 94.31 83 GLN A N 1
ATOM 607 C CA . GLN A 1 83 ? -1.257 -9.543 -3.362 1.00 94.31 83 GLN A CA 1
ATOM 608 C C . GLN A 1 83 ? -0.658 -10.907 -3.682 1.00 94.31 83 GLN A C 1
ATOM 610 O O . GLN A 1 83 ? -0.026 -11.087 -4.721 1.00 94.31 83 GLN A O 1
ATOM 615 N N . PHE A 1 84 ? -0.910 -11.879 -2.816 1.00 93.06 84 PHE A N 1
ATOM 616 C CA . PHE A 1 84 ? -0.592 -13.272 -3.101 1.00 93.06 84 PHE A CA 1
ATOM 617 C C . PHE A 1 84 ? -1.681 -13.881 -3.991 1.00 93.06 84 PHE A C 1
ATOM 619 O O . PHE A 1 84 ? -2.840 -13.446 -3.979 1.00 93.06 84 PHE A O 1
ATOM 626 N N . ALA A 1 85 ? -1.303 -14.855 -4.811 1.00 90.00 85 ALA A N 1
ATOM 627 C CA . ALA A 1 85 ? -2.217 -15.558 -5.695 1.00 90.00 85 ALA A CA 1
ATOM 628 C C . ALA A 1 85 ? -3.065 -16.578 -4.912 1.00 90.00 85 ALA A C 1
ATOM 630 O O . ALA A 1 85 ? -2.657 -17.060 -3.853 1.00 90.00 85 ALA A O 1
ATOM 631 N N . PRO A 1 86 ? -4.249 -16.962 -5.420 1.00 86.81 86 PRO A N 1
ATOM 632 C CA . PRO A 1 86 ? -4.973 -18.104 -4.877 1.00 86.81 86 PRO A CA 1
ATOM 633 C C . PRO A 1 86 ? -4.087 -19.359 -4.874 1.00 86.81 86 PRO A C 1
ATOM 635 O O . PRO A 1 86 ? -3.551 -19.735 -5.913 1.00 86.81 86 PRO A O 1
ATOM 638 N N . GLY A 1 87 ? -3.949 -20.005 -3.714 1.00 84.06 87 GLY A N 1
ATOM 639 C CA . GLY A 1 87 ? -3.090 -21.182 -3.536 1.00 84.06 87 GLY A CA 1
ATOM 640 C C . GLY A 1 87 ? -1.673 -20.884 -3.033 1.00 84.06 87 GLY A C 1
ATOM 641 O O . GLY A 1 87 ? -0.973 -21.825 -2.668 1.00 84.06 87 GLY A O 1
ATOM 642 N N . ASP A 1 88 ? -1.273 -19.611 -2.946 1.00 87.94 88 ASP A N 1
ATOM 643 C CA . ASP A 1 88 ? -0.062 -19.210 -2.221 1.00 87.94 88 ASP A CA 1
ATOM 644 C C . ASP A 1 88 ? -0.241 -19.392 -0.699 1.00 87.94 88 ASP A C 1
ATOM 646 O O . ASP A 1 88 ? -1.309 -19.769 -0.203 1.00 87.94 88 ASP A O 1
ATOM 650 N N . VAL A 1 89 ? 0.820 -19.106 0.065 1.00 85.69 89 VAL A N 1
ATOM 651 C CA . VAL A 1 89 ? 0.851 -19.306 1.520 1.00 85.69 89 VAL A CA 1
ATOM 652 C C . VAL A 1 89 ? -0.324 -18.599 2.206 1.00 85.69 89 VAL A C 1
ATOM 654 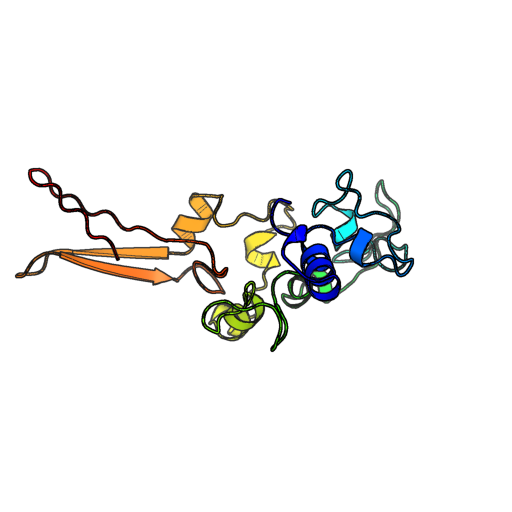O O . VAL A 1 89 ? -0.518 -17.384 2.085 1.00 85.69 89 VAL A O 1
ATOM 657 N N . ALA A 1 90 ? -1.086 -19.377 2.974 1.00 87.38 90 ALA A N 1
ATOM 658 C CA . ALA A 1 90 ? -2.239 -18.920 3.731 1.00 87.38 90 ALA A CA 1
ATOM 659 C C . ALA A 1 90 ? -2.235 -19.503 5.147 1.00 87.38 90 ALA A C 1
ATOM 661 O O . ALA A 1 90 ? -1.830 -20.643 5.371 1.00 87.38 90 ALA A O 1
ATOM 662 N N . VAL A 1 91 ? -2.752 -18.732 6.101 1.00 83.94 91 VAL A N 1
ATOM 663 C CA . VAL A 1 91 ? -2.984 -19.164 7.484 1.00 83.94 91 VAL A CA 1
ATOM 664 C C . VAL A 1 91 ? -4.478 -19.064 7.756 1.00 83.94 91 VAL A C 1
ATOM 666 O O . VAL A 1 91 ? -5.079 -18.011 7.551 1.00 83.94 91 VAL A O 1
ATOM 669 N N . ASN A 1 92 ? -5.099 -20.167 8.185 1.00 84.56 92 ASN A N 1
ATOM 670 C CA . ASN A 1 92 ? -6.550 -20.256 8.411 1.00 84.56 92 ASN A CA 1
ATOM 671 C C . ASN A 1 92 ? -7.390 -19.767 7.210 1.00 84.56 92 ASN A C 1
ATOM 673 O O . ASN A 1 92 ? -8.404 -19.096 7.380 1.00 84.56 92 ASN A O 1
ATOM 677 N N . GLY A 1 93 ? -6.941 -20.065 5.986 1.00 84.38 93 GLY A N 1
ATOM 678 C CA . GLY A 1 93 ? -7.620 -19.660 4.750 1.00 84.38 93 GLY A CA 1
ATOM 679 C C . GLY A 1 93 ? -7.435 -18.190 4.349 1.00 84.38 93 GLY A C 1
ATOM 680 O O . GLY A 1 93 ? -7.957 -17.788 3.312 1.00 84.38 93 GLY A O 1
ATOM 681 N N . LYS A 1 94 ? -6.680 -17.388 5.116 1.00 84.12 94 LYS A N 1
ATOM 682 C CA . LYS A 1 94 ? -6.296 -16.017 4.750 1.00 84.12 94 LYS A CA 1
ATOM 683 C C . LYS A 1 94 ? -4.880 -16.010 4.171 1.00 84.12 94 LYS A C 1
ATOM 685 O O . LYS A 1 94 ? -3.944 -16.452 4.835 1.00 84.12 94 LYS A O 1
ATOM 690 N N . LEU A 1 95 ? -4.728 -15.494 2.951 1.00 90.31 95 LEU A N 1
ATOM 691 C CA . LEU A 1 95 ? -3.419 -15.272 2.324 1.00 90.31 95 LEU A CA 1
ATOM 692 C C . LEU A 1 95 ? -2.550 -14.347 3.187 1.00 90.31 95 LEU A C 1
ATOM 694 O O . LEU A 1 95 ? -3.080 -13.431 3.822 1.00 90.31 95 LEU A O 1
ATOM 698 N N . LEU A 1 96 ? -1.229 -14.562 3.184 1.00 89.25 96 LEU A N 1
ATOM 699 C CA . LEU A 1 96 ? -0.299 -13.703 3.935 1.00 89.25 96 LEU A CA 1
ATOM 700 C C . LEU A 1 96 ? -0.416 -12.223 3.532 1.00 89.25 96 LEU A C 1
ATOM 702 O O . LEU A 1 96 ? -0.404 -11.356 4.406 1.00 89.25 96 LEU A O 1
ATOM 706 N N . GLU A 1 97 ? -0.607 -11.959 2.236 1.00 91.75 97 GLU A N 1
ATOM 707 C CA . GLU A 1 97 ? -0.869 -10.636 1.662 1.00 91.75 97 GLU A CA 1
ATOM 708 C C . GLU A 1 97 ? -2.088 -10.684 0.729 1.00 91.75 97 GLU A C 1
ATOM 710 O O . GLU A 1 97 ? -2.129 -11.467 -0.220 1.00 91.75 97 GLU A O 1
ATOM 715 N N . ASN A 1 98 ? -3.083 -9.827 0.976 1.00 94.12 98 ASN A N 1
ATOM 716 C CA . ASN A 1 98 ? -4.331 -9.756 0.197 1.00 94.12 98 ASN A CA 1
ATOM 717 C C . ASN A 1 98 ? -4.810 -8.307 -0.026 1.00 94.12 98 ASN A C 1
ATOM 719 O O . ASN A 1 98 ? -5.993 -8.030 -0.238 1.00 94.12 98 ASN A O 1
ATOM 723 N N . THR A 1 99 ? -3.886 -7.354 0.078 1.00 95.75 99 THR A N 1
ATOM 724 C CA . THR A 1 99 ? -4.201 -5.928 0.216 1.00 95.75 99 THR A CA 1
ATOM 725 C C . THR A 1 99 ? -4.886 -5.363 -1.028 1.00 95.75 99 THR A C 1
ATOM 727 O O . THR A 1 99 ? -5.774 -4.517 -0.915 1.00 95.75 99 THR A O 1
ATOM 730 N N . LEU A 1 100 ? -4.502 -5.815 -2.225 1.00 97.19 100 LEU A N 1
ATOM 731 C CA . LEU A 1 100 ? -5.091 -5.311 -3.466 1.00 97.19 100 LEU A CA 1
ATOM 732 C C . LEU A 1 100 ? -6.542 -5.763 -3.636 1.00 97.19 100 LEU A C 1
ATOM 734 O O . LEU A 1 100 ? -7.385 -4.964 -4.033 1.00 97.19 100 LEU A O 1
ATOM 738 N N . GLU A 1 101 ? -6.846 -7.020 -3.330 1.00 96.25 101 GLU A N 1
ATOM 739 C CA . GLU A 1 101 ? -8.213 -7.541 -3.372 1.00 96.25 101 GLU A CA 1
ATOM 740 C C . GLU A 1 101 ? -9.106 -6.879 -2.323 1.00 96.25 101 GLU A C 1
ATOM 742 O O . GLU A 1 101 ? -10.248 -6.519 -2.613 1.00 96.25 101 GLU A O 1
ATOM 747 N N . GLU A 1 102 ? -8.583 -6.653 -1.118 1.00 96.44 102 GLU A N 1
ATOM 748 C CA . GLU A 1 102 ? -9.272 -5.852 -0.104 1.00 96.44 102 GLU A CA 1
ATOM 749 C C . GLU A 1 102 ? -9.538 -4.430 -0.604 1.00 96.44 102 GLU A C 1
ATOM 751 O O . GLU A 1 102 ? -10.628 -3.895 -0.391 1.00 96.44 102 GLU A O 1
ATOM 756 N N . TRP A 1 103 ? -8.575 -3.846 -1.322 1.00 98.06 103 TRP A N 1
ATOM 757 C CA . TRP A 1 103 ? -8.736 -2.543 -1.948 1.00 98.06 103 TRP A CA 1
ATOM 758 C C . TRP A 1 103 ? -9.806 -2.509 -3.025 1.00 98.06 103 TRP A C 1
ATOM 760 O O . TRP A 1 103 ? -10.678 -1.642 -2.971 1.00 98.06 103 TRP A O 1
ATOM 770 N N . ARG A 1 104 ? -9.811 -3.480 -3.940 1.00 97.88 104 ARG A N 1
ATOM 771 C CA . ARG A 1 104 ? -10.822 -3.597 -5.003 1.00 97.88 104 ARG A CA 1
ATOM 772 C C . ARG A 1 104 ? -12.243 -3.675 -4.450 1.00 97.88 104 ARG A C 1
ATOM 774 O O . ARG A 1 104 ? -13.163 -3.173 -5.083 1.00 97.88 104 ARG A O 1
ATOM 781 N N . ARG A 1 105 ? -12.418 -4.289 -3.277 1.00 97.19 105 ARG A N 1
ATOM 782 C CA . ARG A 1 105 ? -13.718 -4.471 -2.606 1.00 97.19 105 ARG A CA 1
ATOM 783 C C . ARG A 1 105 ? -14.119 -3.303 -1.708 1.00 97.19 105 ARG A C 1
ATOM 785 O O . ARG A 1 105 ? -15.196 -3.339 -1.116 1.00 97.19 105 ARG A O 1
ATOM 792 N N . SER A 1 106 ? -13.260 -2.302 -1.543 1.00 97.31 106 SER A N 1
ATOM 793 C CA . SER A 1 106 ? -13.558 -1.140 -0.717 1.00 97.31 106 SER A CA 1
ATOM 794 C C . SER A 1 106 ? -14.120 0.007 -1.549 1.00 97.31 106 SER A C 1
ATOM 796 O O . SER A 1 106 ? -13.874 0.126 -2.749 1.00 97.31 106 SER A O 1
ATOM 798 N N . ARG A 1 107 ? -14.766 0.956 -0.865 1.00 96.69 107 ARG A N 1
ATOM 799 C CA . ARG A 1 107 ? -15.167 2.241 -1.454 1.00 96.69 107 ARG A CA 1
ATOM 800 C C . ARG A 1 107 ? -13.996 2.978 -2.125 1.00 96.69 107 ARG A C 1
ATOM 802 O O . ARG A 1 107 ? -14.203 3.742 -3.060 1.00 96.69 107 ARG A O 1
ATOM 809 N N . TYR A 1 108 ? -12.765 2.799 -1.644 1.00 97.88 108 TYR A N 1
ATOM 810 C CA . TYR A 1 108 ? -11.594 3.447 -2.237 1.00 97.88 108 TYR A CA 1
ATOM 811 C C . TYR A 1 108 ? -11.206 2.807 -3.571 1.00 97.88 108 TYR A C 1
ATOM 813 O O . TYR A 1 108 ? -10.804 3.537 -4.476 1.00 97.88 108 TYR A O 1
ATOM 821 N N . GLY A 1 109 ? -11.377 1.488 -3.710 1.00 97.62 109 GLY A N 1
ATOM 822 C CA . GLY A 1 109 ? -11.273 0.797 -4.994 1.00 97.62 109 GLY A CA 1
ATOM 823 C C . GLY A 1 109 ? -12.330 1.274 -5.979 1.00 97.62 109 GLY A C 1
ATOM 824 O O . GLY A 1 109 ? -11.989 1.670 -7.092 1.00 97.62 109 GLY A O 1
ATOM 825 N N . GLU A 1 110 ? -13.589 1.349 -5.539 1.00 97.56 110 GLU A N 1
ATOM 826 C CA . GLU A 1 110 ? -14.707 1.865 -6.347 1.00 97.56 110 GLU A CA 1
ATOM 827 C C . GLU A 1 110 ? -14.467 3.303 -6.837 1.00 97.56 110 GLU A C 1
ATOM 829 O O . GLU A 1 110 ? -14.761 3.633 -7.983 1.00 97.56 110 GLU A O 1
ATOM 834 N N . LEU A 1 111 ? -13.899 4.161 -5.984 1.00 97.75 111 LEU A N 1
ATOM 835 C CA . LEU A 1 111 ? -13.570 5.552 -6.315 1.00 97.75 111 LEU A CA 1
ATOM 836 C C . LEU A 1 111 ? -12.230 5.714 -7.054 1.00 97.75 111 LEU A C 1
ATOM 838 O O . LEU A 1 111 ? -11.854 6.839 -7.384 1.00 97.75 111 LEU A O 1
ATOM 842 N N . GLY A 1 112 ? -11.483 4.632 -7.285 1.00 97.38 112 GLY A N 1
ATOM 843 C CA . GLY A 1 112 ? -10.179 4.675 -7.950 1.00 97.38 112 GLY A CA 1
ATOM 844 C C . GLY A 1 112 ? -9.079 5.387 -7.151 1.00 97.38 112 GLY A C 1
ATOM 845 O O . GLY A 1 112 ? -8.094 5.842 -7.733 1.00 97.38 112 GLY A O 1
ATOM 846 N N . VAL A 1 113 ? -9.214 5.500 -5.826 1.00 97.75 113 VAL A N 1
ATOM 847 C CA . VAL A 1 113 ? -8.176 6.079 -4.962 1.00 97.75 113 VAL A CA 1
ATOM 848 C C . VAL A 1 113 ? -7.044 5.071 -4.830 1.00 97.75 113 VAL A C 1
ATOM 850 O O . VAL A 1 113 ? -7.170 4.068 -4.132 1.00 97.75 113 VAL A O 1
ATOM 853 N N . THR A 1 114 ? -5.938 5.324 -5.518 1.00 97.75 114 THR A N 1
ATOM 854 C CA . THR A 1 114 ? -4.842 4.360 -5.625 1.00 97.75 114 THR A CA 1
ATOM 855 C C . THR A 1 114 ? -3.964 4.306 -4.378 1.00 97.75 114 THR A C 1
ATOM 857 O O . THR A 1 114 ? -3.924 5.240 -3.575 1.00 97.75 114 THR A O 1
ATOM 860 N N . CYS A 1 115 ? -3.180 3.232 -4.254 1.00 97.38 115 CYS A N 1
ATOM 861 C CA . CYS A 1 115 ? -2.170 3.074 -3.207 1.00 97.38 115 CYS A CA 1
ATOM 862 C C . CYS A 1 115 ? -1.253 4.306 -3.120 1.00 97.38 115 CYS A C 1
ATOM 864 O O . CYS A 1 115 ? -0.979 4.825 -2.037 1.00 97.38 115 CYS A O 1
ATOM 866 N N . GLN A 1 116 ? -0.824 4.813 -4.280 1.00 97.12 116 GLN A N 1
ATOM 867 C CA . GLN A 1 116 ? 0.060 5.968 -4.402 1.00 97.12 116 GLN A CA 1
ATOM 868 C C . GLN A 1 116 ? -0.585 7.254 -3.873 1.00 97.12 116 GLN A C 1
ATOM 870 O O . GLN A 1 116 ? 0.122 8.094 -3.326 1.00 97.12 116 GLN A O 1
ATOM 875 N N . ALA A 1 117 ? -1.907 7.416 -3.985 1.00 95.94 117 ALA A N 1
ATOM 876 C CA . ALA A 1 117 ? -2.592 8.622 -3.518 1.00 95.94 117 ALA A CA 1
ATOM 877 C C . ALA A 1 117 ? -2.451 8.829 -1.998 1.00 95.94 117 ALA A C 1
ATOM 879 O O . ALA A 1 117 ? -2.365 9.969 -1.543 1.00 95.94 117 ALA A O 1
ATOM 880 N N . CYS A 1 118 ? -2.377 7.741 -1.222 1.00 95.12 118 CYS A N 1
ATOM 881 C CA . CYS A 1 118 ? -2.213 7.790 0.233 1.00 95.12 118 CYS A CA 1
ATOM 882 C C . CYS A 1 118 ? -0.765 7.531 0.672 1.00 95.12 118 CYS A C 1
ATOM 884 O O . CYS A 1 118 ? -0.204 8.316 1.437 1.00 95.12 118 CYS A O 1
ATOM 886 N N . HIS A 1 119 ? -0.142 6.459 0.177 1.00 95.94 119 HIS A N 1
ATOM 887 C CA . HIS A 1 119 ? 1.187 6.026 0.623 1.00 95.94 119 HIS A CA 1
ATOM 888 C C . HIS A 1 119 ? 2.335 6.758 -0.081 1.00 95.94 119 HIS A C 1
ATOM 890 O O . HIS A 1 119 ? 3.440 6.804 0.456 1.00 95.94 119 HIS A O 1
ATOM 896 N N . MET A 1 120 ? 2.071 7.365 -1.243 1.00 96.50 120 MET A N 1
ATOM 897 C CA . MET A 1 120 ? 3.032 8.165 -2.009 1.00 96.50 120 MET A CA 1
ATOM 898 C C . MET A 1 120 ? 2.488 9.561 -2.341 1.00 96.50 120 MET A C 1
ATOM 900 O O . MET A 1 120 ? 2.722 10.088 -3.431 1.00 96.50 120 MET A O 1
ATOM 904 N N . ALA A 1 121 ? 1.718 10.157 -1.425 1.00 93.00 121 ALA A N 1
ATOM 905 C CA . ALA A 1 121 ? 1.076 11.450 -1.645 1.00 93.00 121 ALA A CA 1
ATOM 906 C C . ALA A 1 121 ? 2.100 12.512 -2.094 1.00 93.00 121 ALA A C 1
ATOM 908 O O . ALA A 1 121 ? 3.158 12.672 -1.485 1.00 93.00 121 ALA A O 1
ATOM 909 N N . GLY A 1 122 ? 1.804 13.213 -3.193 1.00 92.56 122 GLY A N 1
ATOM 910 C CA . GLY A 1 122 ? 2.727 14.187 -3.792 1.00 92.56 122 GLY A CA 1
ATOM 911 C C . GLY A 1 122 ? 3.996 13.582 -4.411 1.00 92.56 122 GLY A C 1
ATOM 912 O O . GLY A 1 122 ? 4.936 14.316 -4.696 1.00 92.56 122 GLY A O 1
ATOM 913 N N . GLY A 1 123 ? 4.044 12.263 -4.617 1.00 92.75 123 GLY A N 1
ATOM 914 C CA . GLY A 1 123 ? 5.232 11.550 -5.091 1.00 92.75 123 GLY A CA 1
ATOM 915 C C . GLY A 1 123 ? 6.262 11.257 -3.997 1.00 92.75 123 GLY A C 1
ATOM 916 O O . GLY A 1 123 ? 7.399 10.943 -4.324 1.00 92.75 123 GLY A O 1
ATOM 917 N N . TYR A 1 124 ? 5.893 11.372 -2.718 1.00 94.12 124 TYR A N 1
ATOM 918 C CA . TYR A 1 124 ? 6.800 11.141 -1.593 1.00 94.12 124 TYR A CA 1
ATOM 919 C C . TYR A 1 124 ? 7.013 9.644 -1.308 1.00 94.12 124 TYR A C 1
ATOM 921 O O . TYR A 1 124 ? 6.071 8.932 -0.979 1.00 94.12 124 TYR A O 1
ATOM 929 N N . HIS A 1 125 ? 8.259 9.167 -1.338 1.00 94.56 125 HIS A N 1
ATOM 930 C CA . HIS A 1 125 ? 8.642 7.763 -1.086 1.00 94.56 125 HIS A CA 1
ATOM 931 C C . HIS A 1 125 ? 8.705 7.379 0.404 1.00 94.56 125 HIS A C 1
ATOM 933 O O . HIS A 1 125 ? 9.575 6.620 0.819 1.00 94.56 125 HIS A O 1
ATOM 939 N N . GLY A 1 126 ? 7.808 7.918 1.233 1.00 91.81 126 GLY A N 1
ATOM 940 C CA . GLY A 1 126 ? 7.765 7.603 2.666 1.00 91.81 126 GLY A CA 1
ATOM 941 C C . GLY A 1 126 ? 6.946 6.366 3.027 1.00 91.81 126 GLY A C 1
ATOM 942 O O . GLY A 1 126 ? 7.135 5.831 4.113 1.00 91.81 126 GLY A O 1
ATOM 943 N N . PHE A 1 127 ? 6.016 5.944 2.160 1.00 93.00 127 PHE A N 1
ATOM 944 C CA . PHE A 1 127 ? 5.207 4.723 2.310 1.00 93.00 127 PHE A CA 1
ATOM 945 C C . PHE A 1 127 ? 4.606 4.528 3.712 1.00 93.00 127 PHE A C 1
ATOM 947 O O . PHE A 1 127 ? 4.596 3.424 4.253 1.00 93.00 127 PHE A O 1
ATOM 954 N N . ARG A 1 128 ? 4.117 5.615 4.327 1.00 92.38 128 ARG A N 1
ATOM 955 C CA . ARG A 1 128 ? 3.613 5.587 5.710 1.00 92.38 128 ARG A CA 1
ATOM 956 C C . ARG A 1 128 ? 2.532 4.517 5.863 1.00 92.38 128 ARG A C 1
ATOM 958 O O . ARG A 1 128 ? 1.589 4.491 5.080 1.00 92.38 128 ARG A O 1
ATOM 965 N N . GLY A 1 129 ? 2.668 3.665 6.874 1.00 90.50 129 GLY A N 1
ATOM 966 C CA . GLY A 1 129 ? 1.757 2.554 7.158 1.00 90.50 129 GLY A CA 1
ATOM 967 C C . GLY A 1 129 ? 1.510 2.413 8.658 1.00 90.50 129 GLY A C 1
ATOM 968 O O . GLY A 1 129 ? 1.414 3.415 9.364 1.00 90.50 129 GLY A O 1
ATOM 969 N N . ILE A 1 130 ? 1.450 1.177 9.166 1.00 88.06 130 ILE A N 1
ATOM 970 C CA . ILE A 1 130 ? 1.175 0.912 10.592 1.00 88.06 130 ILE A CA 1
ATOM 971 C C . ILE A 1 130 ? 2.231 1.500 11.546 1.00 88.06 130 ILE A C 1
ATOM 973 O O . ILE A 1 130 ? 1.919 1.825 12.687 1.00 88.06 130 ILE A O 1
ATOM 977 N N . HIS A 1 131 ? 3.469 1.686 11.078 1.00 88.50 131 HIS A N 1
ATOM 978 C CA . HIS A 1 131 ? 4.547 2.294 11.865 1.00 88.50 131 HIS A CA 1
ATOM 979 C C . HIS A 1 131 ? 4.433 3.823 11.991 1.00 88.50 131 HIS A C 1
ATOM 981 O O . HIS A 1 131 ? 5.185 4.424 12.753 1.00 88.50 131 HIS A O 1
ATOM 987 N N . ASP A 1 132 ? 3.499 4.462 11.276 1.00 91.62 132 ASP A N 1
ATOM 988 C CA . ASP A 1 132 ? 3.221 5.891 11.407 1.00 91.62 132 ASP A CA 1
ATOM 989 C C . ASP A 1 132 ? 1.920 6.112 12.204 1.00 91.62 132 ASP A C 1
ATOM 991 O O . ASP A 1 132 ? 0.820 5.847 11.707 1.00 91.62 132 ASP A O 1
ATOM 995 N N . PRO A 1 133 ? 1.990 6.640 13.439 1.00 91.69 133 PRO A N 1
ATOM 996 C CA . PRO A 1 133 ? 0.829 6.705 14.324 1.00 91.69 133 PRO A CA 1
ATOM 997 C C . PRO A 1 133 ? -0.231 7.703 13.832 1.00 91.69 133 PRO A C 1
ATOM 999 O O . PRO A 1 133 ? -1.405 7.595 14.187 1.00 91.69 133 PRO A O 1
ATOM 1002 N N . THR A 1 134 ? 0.150 8.683 13.011 1.00 92.69 134 THR A N 1
ATOM 1003 C CA . THR A 1 134 ? -0.801 9.602 12.371 1.00 92.69 134 THR A CA 1
ATOM 1004 C C . THR A 1 134 ? -1.625 8.879 11.309 1.00 92.69 134 THR A C 1
ATOM 1006 O O . THR A 1 134 ? -2.842 9.048 11.253 1.00 92.69 134 THR A O 1
ATOM 1009 N N . THR A 1 135 ? -0.986 8.037 10.500 1.00 92.19 135 THR A N 1
ATOM 1010 C CA . THR A 1 135 ? -1.627 7.214 9.468 1.00 92.19 135 THR A CA 1
ATOM 1011 C C . THR A 1 135 ? -2.595 6.218 10.096 1.00 92.19 135 THR A C 1
ATOM 1013 O O . THR A 1 135 ? -3.749 6.151 9.673 1.00 92.19 135 THR A O 1
ATOM 1016 N N . VAL A 1 136 ? -2.193 5.540 11.177 1.00 90.38 136 VAL A N 1
ATOM 1017 C CA . VAL A 1 136 ? -3.075 4.611 11.911 1.00 90.38 136 VAL A CA 1
ATOM 1018 C C . VAL A 1 136 ? -4.315 5.318 12.463 1.00 90.38 136 VAL A C 1
ATOM 1020 O O . VAL A 1 136 ? -5.433 4.846 12.263 1.00 90.38 136 VAL A O 1
ATOM 1023 N N . ARG A 1 137 ? -4.151 6.486 13.101 1.00 91.06 137 ARG A N 1
ATOM 1024 C CA . ARG A 1 137 ? -5.290 7.260 13.633 1.00 91.06 137 ARG A CA 1
ATOM 1025 C C . ARG A 1 137 ? -6.236 7.768 12.550 1.00 91.06 137 ARG A C 1
ATOM 1027 O O . ARG A 1 137 ? -7.420 7.914 12.813 1.00 91.06 137 ARG A O 1
ATOM 1034 N N . ARG A 1 138 ? -5.735 8.054 11.346 1.00 93.38 138 ARG A N 1
ATOM 1035 C CA . ARG A 1 138 ? -6.579 8.462 10.211 1.00 93.38 138 ARG A CA 1
ATOM 1036 C C . ARG A 1 138 ? -7.358 7.292 9.619 1.00 93.38 138 ARG A C 1
ATOM 1038 O O . ARG A 1 138 ? -8.447 7.509 9.102 1.00 93.38 138 ARG A O 1
ATOM 1045 N N . ALA A 1 139 ? -6.817 6.077 9.694 1.00 93.69 139 ALA A N 1
ATOM 1046 C CA . ALA A 1 139 ? -7.465 4.880 9.170 1.00 93.69 139 ALA A CA 1
ATOM 1047 C C . ALA A 1 139 ? -8.709 4.477 9.983 1.00 93.69 139 ALA A C 1
ATOM 1049 O O . ALA A 1 139 ? -9.729 4.085 9.410 1.00 93.69 139 ALA A O 1
ATOM 1050 N N . LEU A 1 140 ? -8.642 4.598 11.311 1.00 92.50 140 LEU A N 1
ATOM 1051 C CA . LEU A 1 140 ? -9.682 4.133 12.227 1.00 92.50 140 LEU A CA 1
ATOM 1052 C C . LEU A 1 140 ? -10.487 5.295 12.813 1.00 92.50 140 LEU A C 1
ATOM 1054 O O . LEU A 1 140 ? -9.935 6.217 13.405 1.00 92.50 140 LEU A O 1
ATOM 1058 N N . ALA A 1 141 ? -11.811 5.210 12.720 1.00 93.31 141 ALA A N 1
ATOM 1059 C CA . ALA A 1 141 ? -12.716 6.036 13.508 1.00 93.31 141 ALA A CA 1
ATOM 1060 C C . ALA A 1 141 ? -13.148 5.255 14.753 1.00 93.31 141 ALA A C 1
ATOM 1062 O O . ALA A 1 141 ? -13.562 4.102 14.636 1.00 93.31 141 ALA A O 1
ATOM 1063 N N . MET A 1 142 ? -13.086 5.890 15.924 1.00 91.69 142 MET A N 1
ATOM 1064 C CA . MET A 1 142 ? -13.522 5.307 17.192 1.00 91.69 142 MET A CA 1
ATOM 1065 C C . MET A 1 142 ? -14.545 6.217 17.867 1.00 91.69 142 MET A C 1
ATOM 1067 O O . MET A 1 142 ? -14.339 7.427 17.958 1.00 91.69 142 MET A O 1
ATOM 1071 N N . SER A 1 143 ? -15.631 5.634 18.371 1.00 92.38 143 SER A N 1
ATOM 1072 C CA . SER A 1 143 ? -16.584 6.325 19.236 1.00 92.38 143 SER A CA 1
ATOM 1073 C C . SER A 1 143 ? -16.831 5.528 20.511 1.00 92.38 143 SER A C 1
ATOM 1075 O O . SER A 1 143 ? -16.855 4.297 20.499 1.00 92.38 143 SER A O 1
ATOM 1077 N N . VAL A 1 144 ? -16.993 6.246 21.620 1.00 92.00 144 VAL A N 1
ATOM 1078 C CA . VAL A 1 144 ? -17.227 5.670 22.943 1.00 92.00 144 VAL A CA 1
ATOM 1079 C C . VAL A 1 144 ? -18.465 6.332 23.524 1.00 92.00 144 VAL A C 1
ATOM 1081 O O . VAL A 1 144 ? -18.529 7.557 23.626 1.00 92.00 144 VAL A O 1
ATOM 1084 N N . LYS A 1 145 ? -19.464 5.531 23.890 1.00 92.75 145 LYS A N 1
ATOM 1085 C CA . LYS A 1 145 ? -20.722 6.012 24.471 1.00 92.75 145 LYS A CA 1
ATOM 1086 C C . LYS A 1 145 ? -21.026 5.251 25.751 1.00 92.75 145 LYS A C 1
ATOM 1088 O O . LYS A 1 145 ? -21.022 4.021 25.762 1.00 92.75 145 LYS A O 1
ATOM 1093 N N . ARG A 1 146 ? -21.340 5.978 26.825 1.00 90.88 146 ARG A N 1
ATOM 1094 C CA . ARG A 1 146 ? -21.921 5.375 28.029 1.00 90.88 146 ARG A CA 1
ATOM 1095 C C . ARG A 1 146 ? -23.355 4.947 27.718 1.00 90.88 146 ARG A C 1
ATOM 1097 O O . ARG A 1 146 ? -24.117 5.712 27.133 1.00 90.88 146 ARG A O 1
ATOM 1104 N N . VAL A 1 147 ? -23.706 3.729 28.099 1.00 93.56 147 VAL A N 1
ATOM 1105 C CA . VAL A 1 147 ? -25.048 3.149 27.967 1.00 93.56 147 VAL A CA 1
ATOM 1106 C C . VAL A 1 147 ? -25.495 2.625 29.338 1.00 93.56 147 VAL A C 1
ATOM 1108 O O . VAL A 1 147 ? -24.636 2.410 30.192 1.00 93.56 147 VAL A O 1
ATOM 1111 N N . PRO A 1 148 ? -26.799 2.397 29.592 1.00 91.31 148 PRO A N 1
ATOM 1112 C CA . PRO A 1 148 ? -27.273 1.965 30.914 1.00 91.31 148 PRO A CA 1
ATOM 1113 C C . PRO A 1 148 ? -26.563 0.721 31.478 1.00 91.31 148 PRO A C 1
ATOM 1115 O O . PRO A 1 148 ? -26.365 0.627 32.681 1.00 91.31 148 PRO A O 1
ATOM 1118 N N . ALA A 1 149 ? -26.123 -0.195 30.609 1.00 87.94 149 ALA A N 1
ATOM 1119 C CA . ALA A 1 149 ? -25.425 -1.429 30.977 1.00 87.94 149 ALA A CA 1
ATOM 1120 C C . ALA A 1 149 ? -23.881 -1.348 30.913 1.00 87.94 149 ALA A C 1
ATOM 1122 O O . ALA A 1 149 ? -23.221 -2.381 30.975 1.00 87.94 149 ALA A O 1
ATOM 1123 N N . GLY A 1 150 ? -23.283 -0.159 30.739 1.00 87.75 150 GLY A N 1
ATOM 1124 C CA . GLY A 1 150 ? -21.824 0.003 30.676 1.00 87.75 150 GLY A CA 1
ATOM 1125 C C . GLY A 1 150 ? -21.350 0.978 29.597 1.00 87.75 150 GLY A C 1
ATOM 1126 O O . GLY A 1 150 ? -21.791 2.127 29.531 1.00 87.75 150 GLY A O 1
ATOM 1127 N N . VAL A 1 151 ? -20.416 0.536 28.754 1.00 90.88 151 VAL A N 1
ATOM 1128 C CA . VAL A 1 151 ? -19.823 1.340 27.676 1.00 90.88 151 VAL A CA 1
ATOM 1129 C C . VAL A 1 151 ? -19.960 0.595 26.351 1.00 90.88 151 VAL A C 1
ATOM 1131 O O . VAL A 1 151 ? -19.654 -0.590 26.266 1.00 90.88 151 VAL A O 1
ATOM 1134 N N . ARG A 1 152 ? -20.405 1.296 25.305 1.00 91.62 152 ARG A N 1
ATOM 1135 C CA . ARG A 1 152 ? -20.348 0.831 23.917 1.00 91.62 152 ARG A CA 1
ATOM 1136 C C . ARG A 1 152 ? -19.177 1.512 23.219 1.00 91.62 152 ARG A C 1
ATOM 1138 O O . ARG A 1 152 ? -19.107 2.741 23.200 1.00 91.62 152 ARG A O 1
ATOM 1145 N N . ILE A 1 153 ? -18.292 0.704 22.645 1.00 92.06 153 ILE A N 1
ATOM 1146 C CA . ILE A 1 153 ? -17.164 1.152 21.830 1.00 92.06 153 ILE A CA 1
ATOM 1147 C C . ILE A 1 153 ? -17.416 0.684 20.408 1.00 92.06 153 ILE A C 1
ATOM 1149 O O . ILE A 1 153 ? -17.638 -0.500 20.170 1.00 92.06 153 ILE A O 1
ATOM 1153 N N . GLU A 1 154 ? -17.393 1.621 19.473 1.00 93.12 154 GLU A N 1
ATOM 1154 C CA . GLU A 1 154 ? -17.491 1.337 18.048 1.00 93.12 154 GLU A CA 1
ATOM 1155 C C . GLU A 1 154 ? -16.191 1.765 17.390 1.00 93.12 154 GLU A C 1
ATOM 1157 O O . GLU A 1 154 ? -15.786 2.922 17.509 1.00 93.12 154 GLU A O 1
ATOM 1162 N N . ILE A 1 155 ? -15.550 0.834 16.689 1.00 91.50 155 ILE A N 1
ATOM 1163 C CA . ILE A 1 155 ? -14.365 1.096 15.879 1.00 91.50 155 ILE A CA 1
ATOM 1164 C C . ILE A 1 155 ? -14.680 0.673 14.458 1.00 91.50 155 ILE A C 1
ATOM 1166 O O . ILE A 1 155 ? -15.197 -0.416 14.221 1.00 91.50 155 ILE A O 1
ATOM 1170 N N . ALA A 1 156 ? -14.374 1.547 13.511 1.00 93.06 156 ALA A N 1
ATOM 1171 C CA . ALA A 1 156 ? -14.577 1.284 12.102 1.00 93.06 156 ALA A CA 1
ATOM 1172 C C . ALA A 1 156 ? -13.359 1.730 11.302 1.00 93.06 156 ALA A C 1
ATOM 1174 O O . ALA A 1 156 ? -12.846 2.834 11.495 1.00 93.06 156 ALA A O 1
ATOM 1175 N N . ASN A 1 157 ? -12.952 0.905 10.342 1.00 94.19 157 ASN A N 1
ATOM 1176 C CA . ASN A 1 157 ? -12.079 1.362 9.276 1.00 94.19 157 ASN A CA 1
ATOM 1177 C C . ASN A 1 157 ? -12.858 2.339 8.387 1.00 94.19 157 ASN A C 1
ATOM 1179 O O . ASN A 1 157 ? -13.860 1.976 7.769 1.00 94.19 157 ASN A O 1
ATOM 1183 N N . ARG A 1 158 ? -12.425 3.597 8.373 1.00 94.06 158 ARG A N 1
ATOM 1184 C CA . ARG A 1 158 ? -13.052 4.673 7.593 1.00 94.06 158 ARG A CA 1
ATOM 1185 C C . ARG A 1 158 ? -12.070 5.383 6.679 1.00 94.06 158 ARG A C 1
ATOM 1187 O O . ARG A 1 158 ? -12.523 6.025 5.740 1.00 94.06 158 ARG A O 1
ATOM 1194 N N . GLY A 1 159 ? -10.777 5.301 6.983 1.00 94.56 159 GLY A N 1
ATOM 1195 C CA . GLY A 1 159 ? -9.724 6.036 6.295 1.00 94.56 159 GLY A CA 1
ATOM 1196 C C . GLY A 1 159 ? -8.767 5.174 5.479 1.00 94.56 159 GLY A C 1
ATOM 1197 O O . GLY A 1 159 ? -7.959 5.743 4.750 1.00 94.56 159 GLY A O 1
ATOM 1198 N N . ALA A 1 160 ? -8.819 3.842 5.594 1.00 95.88 160 ALA A N 1
ATOM 1199 C CA . ALA A 1 160 ? -7.992 2.952 4.786 1.00 95.88 160 ALA A CA 1
ATOM 1200 C C . ALA A 1 160 ? -8.811 2.269 3.694 1.00 95.88 160 ALA A C 1
ATOM 1202 O O . ALA A 1 160 ? -9.915 1.772 3.920 1.00 95.88 160 ALA A O 1
ATOM 1203 N N . GLY A 1 161 ? -8.207 2.203 2.510 1.00 96.12 161 GLY A N 1
ATOM 1204 C CA . GLY A 1 161 ? -8.783 1.545 1.350 1.00 96.12 161 GLY A CA 1
ATOM 1205 C C . GLY A 1 161 ? -8.719 0.029 1.381 1.00 96.12 161 GLY A C 1
ATOM 1206 O O . GLY A 1 161 ? -9.207 -0.562 0.447 1.00 96.12 161 GLY A O 1
ATOM 1207 N N . HIS A 1 162 ? -8.154 -0.602 2.400 1.00 96.06 162 HIS A N 1
ATOM 1208 C CA . HIS A 1 162 ? -8.013 -2.055 2.545 1.00 96.06 162 HIS A CA 1
ATOM 1209 C C . HIS A 1 162 ? -8.260 -2.429 4.015 1.00 96.06 162 HIS A C 1
ATOM 1211 O O . HIS A 1 162 ? -8.574 -1.552 4.824 1.00 96.06 162 HIS A O 1
ATOM 1217 N N . GLY A 1 163 ? -8.111 -3.696 4.400 1.00 92.38 163 GLY A N 1
ATOM 1218 C CA . GLY A 1 163 ? -8.252 -4.141 5.784 1.00 92.38 163 GLY A CA 1
ATOM 1219 C C . GLY A 1 163 ? -7.304 -3.408 6.735 1.00 92.38 163 GLY A C 1
ATOM 1220 O O . GLY A 1 163 ? -6.153 -3.120 6.400 1.00 92.38 163 GLY A O 1
ATOM 1221 N N . VAL A 1 164 ? -7.786 -3.095 7.940 1.00 90.88 164 VAL A N 1
ATOM 1222 C CA . VAL A 1 164 ? -6.963 -2.540 9.021 1.00 90.88 164 VAL A CA 1
ATOM 1223 C C . VAL A 1 164 ? -7.040 -3.505 10.193 1.00 90.88 164 VAL A C 1
ATOM 1225 O O . VAL A 1 164 ? -8.004 -3.459 10.956 1.00 90.88 164 VAL A O 1
ATOM 1228 N N . PRO A 1 165 ? -6.056 -4.388 10.338 1.00 88.44 165 PRO A N 1
ATOM 1229 C CA . PRO A 1 165 ? -4.852 -4.507 9.516 1.00 88.44 165 PRO A CA 1
ATOM 1230 C C . PRO A 1 165 ? -4.983 -5.506 8.335 1.00 88.44 165 PRO A C 1
ATOM 1232 O O . PRO A 1 165 ? -5.753 -6.460 8.409 1.00 88.44 165 PRO A O 1
ATOM 1235 N N . THR A 1 166 ? -4.243 -5.278 7.238 1.00 89.19 166 THR A N 1
ATOM 1236 C CA . THR A 1 166 ? -4.368 -6.064 5.983 1.00 89.19 166 THR A CA 1
ATOM 1237 C C . THR A 1 166 ? -3.619 -7.406 6.032 1.00 89.19 166 THR A C 1
ATOM 1239 O O . THR A 1 166 ? -4.189 -8.446 5.705 1.00 89.19 166 THR A O 1
ATOM 1242 N N . TYR A 1 167 ? -2.392 -7.439 6.563 1.00 82.88 167 TYR A N 1
ATOM 1243 C CA . TYR A 1 167 ? -1.582 -8.662 6.717 1.00 82.88 167 TYR A CA 1
ATOM 1244 C C . TYR A 1 167 ? -2.119 -9.602 7.819 1.00 82.88 167 TYR A C 1
ATOM 1246 O O . TYR A 1 167 ? -3.064 -9.277 8.546 1.00 82.88 167 TYR A O 1
ATOM 1254 N N . ILE A 1 168 ? -1.547 -10.805 7.932 1.00 74.38 168 ILE A N 1
ATOM 1255 C CA . ILE A 1 168 ? -1.993 -11.855 8.876 1.00 74.38 168 ILE A CA 1
ATOM 1256 C C . ILE A 1 168 ? -1.466 -11.718 10.320 1.00 74.38 168 ILE A C 1
ATOM 1258 O O . ILE A 1 168 ? -2.089 -12.219 11.248 1.00 74.38 168 ILE A O 1
ATOM 1262 N N . THR A 1 169 ? -0.327 -11.056 10.527 1.00 65.50 169 THR A N 1
ATOM 1263 C CA . THR A 1 169 ? 0.366 -10.877 11.826 1.00 65.50 169 THR A CA 1
ATOM 1264 C C . THR A 1 169 ? -0.011 -9.688 12.742 1.00 65.50 169 THR A C 1
ATOM 1266 O O . THR A 1 169 ? 0.463 -9.655 13.878 1.00 65.50 169 THR A O 1
ATOM 1269 N N . PRO A 1 170 ? -0.802 -8.685 12.342 1.00 69.44 170 PRO A N 1
ATOM 1270 C CA . PRO A 1 170 ? -1.062 -7.508 13.169 1.00 69.44 170 PRO A CA 1
ATOM 1271 C C . PRO A 1 170 ? -2.271 -7.689 14.100 1.00 69.44 170 PRO A C 1
ATOM 1273 O O . PRO A 1 170 ? -3.372 -8.038 13.676 1.00 69.44 170 PRO A O 1
ATOM 1276 N N . ARG A 1 171 ? -2.064 -7.384 15.385 1.00 78.12 171 ARG A N 1
ATOM 1277 C CA . ARG A 1 171 ? -3.098 -7.341 16.427 1.00 78.12 171 ARG A CA 1
ATOM 1278 C C . ARG A 1 171 ? -3.458 -5.889 16.738 1.00 78.12 171 ARG A C 1
ATOM 1280 O O . ARG A 1 171 ? -2.568 -5.078 16.976 1.00 78.12 171 ARG A O 1
ATOM 1287 N N . ILE A 1 172 ? -4.751 -5.569 16.766 1.00 80.81 172 ILE A N 1
ATOM 1288 C CA . ILE A 1 172 ? -5.251 -4.303 17.319 1.00 80.81 172 ILE A CA 1
ATOM 1289 C C . ILE A 1 172 ? -5.782 -4.596 18.718 1.00 80.81 172 ILE A C 1
ATOM 1291 O O . ILE A 1 172 ? -6.731 -5.359 18.870 1.00 80.81 172 ILE A O 1
ATOM 1295 N N . GLU A 1 173 ? -5.168 -3.994 19.733 1.00 86.56 173 GLU A N 1
ATOM 1296 C CA . GLU A 1 173 ? -5.623 -4.092 21.120 1.00 86.56 173 GLU A CA 1
ATOM 1297 C C . GLU A 1 173 ? -6.351 -2.809 21.527 1.00 86.56 173 GLU A C 1
ATOM 1299 O O . GLU A 1 173 ? -5.877 -1.700 21.277 1.00 86.56 173 GLU A O 1
ATOM 1304 N N . ILE A 1 174 ? -7.504 -2.962 22.176 1.00 82.94 174 ILE A N 1
ATOM 1305 C CA . ILE A 1 174 ? -8.298 -1.851 22.703 1.00 82.94 174 ILE A CA 1
ATOM 1306 C C . ILE A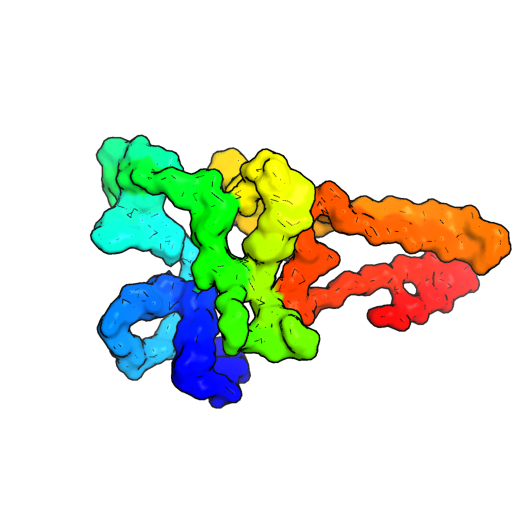 1 174 ? -8.283 -1.983 24.219 1.00 82.94 174 ILE A C 1
ATOM 1308 O O . ILE A 1 174 ? -8.794 -2.958 24.764 1.00 82.94 174 ILE A O 1
ATOM 1312 N N . SER A 1 175 ? -7.703 -1.000 24.901 1.00 84.88 175 SER A N 1
ATOM 1313 C CA . SER A 1 175 ? -7.703 -0.942 26.363 1.00 84.88 175 SER A CA 1
ATOM 1314 C C . SER A 1 175 ? -8.685 0.121 26.834 1.00 84.88 175 SER A C 1
ATOM 1316 O O . SER A 1 175 ? -8.672 1.249 26.342 1.00 84.88 175 SER A O 1
ATOM 1318 N N . VAL A 1 176 ? -9.540 -0.246 27.786 1.00 81.75 176 VAL A N 1
ATOM 1319 C CA . VAL A 1 176 ? -10.560 0.628 28.372 1.00 81.75 176 VAL A CA 1
ATOM 1320 C C . VAL A 1 176 ? -10.310 0.670 29.865 1.00 81.75 176 VAL A C 1
ATOM 1322 O O . VAL A 1 176 ? -10.316 -0.366 30.519 1.00 81.75 176 VAL A O 1
ATOM 1325 N N . SER A 1 177 ? -10.099 1.860 30.409 1.00 80.81 177 SER A N 1
ATOM 1326 C CA . SER A 1 177 ? -9.960 2.056 31.847 1.00 80.81 177 SER A CA 1
ATOM 1327 C C . SER A 1 177 ? -10.980 3.079 32.330 1.00 80.81 177 SER A C 1
ATOM 1329 O O . SER A 1 177 ? -11.305 4.046 31.637 1.00 80.81 177 SER A O 1
ATOM 1331 N N . ALA A 1 178 ? -11.514 2.848 33.526 1.00 73.25 178 ALA A N 1
ATOM 1332 C CA . ALA A 1 178 ? -12.300 3.825 34.259 1.00 73.25 178 AL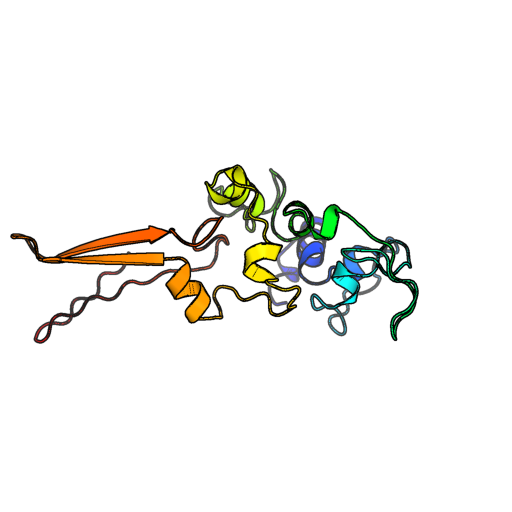A A CA 1
ATOM 1333 C C . ALA A 1 178 ? -11.477 4.270 35.477 1.00 73.25 178 ALA A C 1
ATOM 1335 O O . ALA A 1 178 ? -10.875 3.415 36.134 1.00 73.25 178 ALA A O 1
ATOM 1336 N N . PRO A 1 179 ? -11.437 5.571 35.816 1.00 74.19 179 PRO A N 1
ATOM 1337 C CA . PRO A 1 179 ? -10.810 6.009 37.057 1.00 74.19 179 PRO A CA 1
ATOM 1338 C C . PRO A 1 179 ? -11.443 5.258 38.238 1.00 74.19 179 PRO A C 1
ATOM 1340 O O . PRO A 1 179 ? -12.644 5.384 38.472 1.00 74.19 179 PRO A O 1
ATOM 1343 N N . GLY A 1 180 ? -10.650 4.442 38.938 1.00 65.38 180 GLY A N 1
ATOM 1344 C CA . GLY A 1 180 ? -11.082 3.674 40.109 1.00 65.38 180 GLY A CA 1
ATOM 1345 C C . GLY A 1 180 ? -11.227 2.155 39.935 1.00 65.38 180 GLY A C 1
ATOM 1346 O O . GLY A 1 180 ? -11.312 1.495 40.964 1.00 65.38 180 GLY A O 1
ATOM 1347 N N . GLN A 1 181 ? -11.207 1.583 38.717 1.00 54.28 181 GLN A N 1
ATOM 1348 C CA . GLN A 1 181 ? -11.125 0.123 38.477 1.00 54.28 181 GLN A CA 1
ATOM 1349 C C . GLN A 1 181 ? -10.510 -0.196 37.094 1.00 54.28 181 GLN A C 1
ATOM 1351 O O . GLN A 1 181 ? -11.048 0.209 36.062 1.00 54.28 181 GLN A O 1
ATOM 1356 N N . GLU A 1 182 ? -9.399 -0.942 37.053 1.00 43.25 182 GLU A N 1
ATOM 1357 C CA . GLU A 1 182 ? -8.819 -1.480 35.810 1.00 43.25 182 GLU A CA 1
ATOM 1358 C C . GLU A 1 182 ? -9.570 -2.744 35.368 1.00 43.25 182 GLU A C 1
ATOM 1360 O O . GLU A 1 182 ? -9.767 -3.670 36.152 1.00 43.25 182 GLU A O 1
ATOM 1365 N N . THR A 1 183 ? -9.988 -2.811 34.102 1.00 53.56 183 THR A N 1
ATOM 1366 C CA . THR A 1 183 ? -10.542 -4.035 33.503 1.00 53.56 183 THR A CA 1
ATOM 1367 C C . THR A 1 183 ? -9.892 -4.261 32.141 1.00 53.56 183 THR A C 1
ATOM 1369 O O . THR A 1 183 ? -10.149 -3.535 31.185 1.00 53.56 183 THR A O 1
ATOM 1372 N N . HIS A 1 184 ? -9.028 -5.271 32.036 1.00 42.94 184 HIS A N 1
ATOM 1373 C CA . HIS A 1 184 ? -8.430 -5.671 30.762 1.00 42.94 184 HIS A CA 1
ATOM 1374 C C . HIS A 1 184 ? -9.392 -6.588 29.998 1.00 42.94 184 HIS A C 1
ATOM 1376 O O . HIS A 1 184 ? -9.591 -7.739 30.382 1.00 42.94 184 HIS A O 1
ATOM 1382 N N . LEU A 1 185 ? -9.964 -6.107 28.893 1.00 42.84 185 LEU A N 1
ATOM 1383 C CA . LEU A 1 185 ? -10.658 -6.959 27.927 1.00 42.84 185 LEU A CA 1
ATOM 1384 C C . LEU A 1 185 ? -9.647 -7.447 26.884 1.00 42.84 185 LEU A C 1
ATOM 1386 O O . LEU A 1 185 ? -9.162 -6.670 26.067 1.00 42.84 185 LEU A O 1
ATOM 1390 N N . ARG A 1 186 ? -9.317 -8.743 26.925 1.00 35.66 186 ARG A N 1
ATOM 1391 C CA . ARG A 1 186 ? -8.613 -9.432 25.837 1.00 35.66 186 ARG A CA 1
ATOM 1392 C C . ARG A 1 186 ? -9.662 -10.043 24.907 1.00 35.66 186 ARG A C 1
ATOM 1394 O O . ARG A 1 186 ? -10.427 -10.896 25.347 1.00 35.66 186 ARG A O 1
ATOM 1401 N N . GLN A 1 187 ? -9.683 -9.597 23.655 1.00 38.16 187 GLN A N 1
ATOM 1402 C CA . GLN A 1 187 ? -10.178 -10.384 22.525 1.00 38.16 187 GLN A CA 1
ATOM 1403 C C . GLN A 1 187 ? -8.979 -10.802 21.670 1.00 38.16 187 GLN A C 1
ATOM 1405 O O . GLN A 1 187 ? -7.936 -10.090 21.706 1.00 38.16 187 GLN A O 1
#

Foldseek 3Di:
DVCLVVDDPVLSLLQCCAQAVPQNPDPPDPPDPDNPPGHCDPCSQQPDPNAGEACDWDCDDPVGTYHHDVCNLAQCSCCSHQPDDVVHDDDPPHDQHHFVVQLCPFPCVVVRVHQCVPQCNVNNPNRDDPVHVVLLVQQKDWDWDADPVGIDIDIDGDRDSGDVVRGDPDDDADADDDVPDGDGDDD